Protein AF-A0A0F2JAX9-F1 (afdb_monomer)

pLDDT: mean 93.87, std 6.96, range [48.12, 98.75]

Nearest PDB structures (foldseek):
  4mnd-assembly1_A-2  TM=4.825E-01  e=7.318E+00  Archaeoglobus fulgidus

Mean predicted aligned error: 3.91 Å

Foldseek 3Di:
DDLLVLVVVCLPPLCLLLCQLFQANQVSLVLVCVVDVSSVVNLPDLCNLVSLLVVLVVLLVVLLPDALVGDDLSSVSSNVSSLSVCQNPSSVVSDDPVSLVVSQVSQVSSCVRNVFFTRDSDPDPDDPFGFFAFDDKDWFDAAPDPDTAIWTATDWGTPSNQVSSAVSCCVSQVQKDFPWIFIQQEFFLCCQGPNVDNPRRIYGQDNVCNVVPNPKDWDDDDAQQKKKDQPNTGIFGFHHDDPPWTWTFGGRNRGTTITHTPCRGSRNPGDMIIIDD

Structure (mmCIF, N/CA/C/O backbone):
data_AF-A0A0F2JAX9-F1
#
_entry.id   AF-A0A0F2JAX9-F1
#
loop_
_atom_site.group_PDB
_atom_site.id
_atom_site.type_symbol
_atom_site.label_atom_id
_atom_site.label_alt_id
_atom_site.label_comp_id
_atom_site.label_asym_id
_atom_site.label_entity_id
_atom_site.label_seq_id
_atom_site.pdbx_PDB_ins_code
_atom_site.Cartn_x
_atom_site.Cartn_y
_atom_site.Cartn_z
_atom_site.occupancy
_atom_site.B_iso_or_equiv
_atom_site.auth_seq_id
_atom_site.auth_comp_id
_atom_site.auth_asym_id
_atom_site.auth_atom_id
_atom_site.pdbx_PDB_model_num
ATOM 1 N N . MET A 1 1 ? -15.711 -22.352 11.964 1.00 90.69 1 MET A N 1
ATOM 2 C CA . MET A 1 1 ? -15.065 -21.149 12.525 1.00 90.69 1 MET A CA 1
ATOM 3 C C . MET A 1 1 ? -16.076 -20.017 12.485 1.00 90.69 1 MET A C 1
ATOM 5 O O . MET A 1 1 ? -16.627 -19.764 11.413 1.00 90.69 1 MET A O 1
ATOM 9 N N . ASP A 1 2 ? -16.371 -19.414 13.635 1.00 97.38 2 ASP A N 1
ATOM 10 C CA . ASP A 1 2 ? -17.247 -18.238 13.713 1.00 97.38 2 ASP A CA 1
ATOM 11 C C . ASP A 1 2 ? -16.580 -16.986 13.105 1.00 97.38 2 ASP A C 1
ATOM 13 O O . ASP A 1 2 ? -15.386 -16.990 12.790 1.00 97.38 2 ASP A O 1
ATOM 17 N N . THR A 1 3 ? -17.360 -15.923 12.893 1.00 98.38 3 THR A N 1
ATOM 18 C CA . THR A 1 3 ? -16.884 -14.686 12.251 1.00 98.38 3 THR A CA 1
ATOM 19 C C . THR A 1 3 ? -15.821 -13.966 13.078 1.00 98.38 3 THR A C 1
ATOM 21 O O . THR A 1 3 ? -14.859 -13.464 12.508 1.00 98.38 3 THR A O 1
ATOM 24 N N . ALA A 1 4 ? -15.923 -13.965 14.410 1.00 98.12 4 ALA A N 1
ATOM 25 C CA . ALA A 1 4 ? -14.944 -13.304 15.278 1.00 98.12 4 ALA A CA 1
ATOM 26 C C . ALA A 1 4 ? -13.569 -13.997 15.250 1.00 98.12 4 ALA A C 1
ATOM 28 O O . ALA A 1 4 ? -12.533 -13.333 15.217 1.00 98.12 4 ALA A O 1
ATOM 29 N N . THR A 1 5 ? -13.550 -15.329 15.231 1.00 98.31 5 THR A N 1
ATOM 30 C CA . THR A 1 5 ? -12.326 -16.131 15.105 1.00 98.31 5 THR A CA 1
ATOM 31 C C . THR A 1 5 ? -11.714 -15.973 13.718 1.00 98.31 5 THR A C 1
ATOM 33 O O . THR A 1 5 ? -10.497 -15.826 13.597 1.00 98.31 5 THR A O 1
ATOM 36 N N . LEU A 1 6 ? -12.548 -15.953 12.671 1.00 98.56 6 LEU A N 1
ATOM 37 C CA . LEU A 1 6 ? -12.073 -15.732 11.306 1.00 98.56 6 LEU A CA 1
ATOM 38 C C . LEU A 1 6 ? -11.493 -14.327 11.129 1.00 98.56 6 LEU A C 1
ATOM 40 O O . LEU A 1 6 ? -10.422 -14.192 10.548 1.00 98.56 6 LEU A O 1
ATOM 44 N N . LEU A 1 7 ? -12.151 -13.302 11.678 1.00 98.44 7 LEU A N 1
ATOM 45 C CA . LEU A 1 7 ? -11.665 -11.925 11.652 1.00 98.44 7 LEU A CA 1
ATOM 46 C C . LEU A 1 7 ? -10.277 -11.813 12.288 1.00 98.44 7 LEU A C 1
ATOM 48 O O . LEU A 1 7 ? -9.374 -11.271 11.665 1.00 98.44 7 LEU A O 1
ATOM 52 N N . LYS A 1 8 ? -10.075 -12.388 13.479 1.00 97.81 8 LYS A N 1
ATOM 53 C CA . LYS A 1 8 ? -8.749 -12.419 14.119 1.00 97.81 8 LYS A CA 1
ATOM 54 C C . LYS A 1 8 ? -7.717 -13.145 13.261 1.00 97.81 8 LYS A C 1
ATOM 56 O O . LYS A 1 8 ? -6.624 -12.641 13.080 1.00 97.81 8 LYS A O 1
ATOM 61 N N . THR A 1 9 ? -8.093 -14.277 12.662 1.00 98.06 9 THR A N 1
ATOM 62 C CA . THR A 1 9 ? -7.197 -15.030 11.769 1.00 98.06 9 THR A CA 1
ATOM 63 C C . THR A 1 9 ? -6.761 -14.197 10.558 1.00 98.06 9 THR A C 1
ATOM 65 O O . THR A 1 9 ? -5.612 -14.291 10.141 1.00 98.06 9 THR A O 1
ATOM 68 N N . VAL A 1 10 ? -7.658 -13.380 9.993 1.00 98.00 10 VAL A N 1
ATOM 69 C CA . VAL A 1 10 ? -7.328 -12.451 8.899 1.00 98.00 10 VAL A CA 1
ATOM 70 C C . VAL A 1 10 ? -6.450 -11.302 9.390 1.00 98.00 10 VAL A C 1
ATOM 72 O O . VAL A 1 10 ? -5.449 -11.003 8.752 1.00 98.00 10 VAL A O 1
ATOM 75 N N . LEU A 1 11 ? -6.777 -10.691 10.531 1.00 97.69 11 LEU A N 1
ATOM 76 C CA . LEU A 1 11 ? -5.988 -9.597 11.109 1.00 97.69 11 LEU A CA 1
ATOM 77 C C . LEU A 1 11 ? -4.577 -10.030 11.543 1.00 97.69 11 LEU A C 1
ATOM 79 O O . LEU A 1 11 ? -3.658 -9.215 11.512 1.00 97.69 11 LEU A O 1
ATOM 83 N N . ASP A 1 12 ? -4.403 -11.297 11.918 1.00 96.88 12 ASP A N 1
ATOM 84 C CA . ASP A 1 12 ? -3.121 -11.897 12.304 1.00 96.88 12 ASP A CA 1
ATOM 85 C C . ASP A 1 12 ? -2.383 -12.541 11.113 1.00 96.88 12 ASP A C 1
ATOM 87 O O . ASP A 1 12 ? -1.327 -13.156 11.289 1.00 96.88 12 ASP A O 1
ATOM 91 N N . TYR A 1 13 ? -2.924 -12.437 9.893 1.00 97.38 13 TYR A N 1
ATOM 92 C CA . TYR A 1 13 ? -2.286 -13.003 8.709 1.00 97.38 13 TYR A CA 1
ATOM 93 C C . TYR A 1 13 ? -0.931 -12.313 8.445 1.00 97.38 13 TYR A C 1
ATOM 95 O O . TYR A 1 13 ? -0.886 -11.083 8.386 1.00 97.38 13 TYR A O 1
ATOM 103 N N . PRO A 1 14 ? 0.178 -13.057 8.238 1.00 95.38 14 PRO A N 1
ATOM 104 C CA . PRO A 1 14 ? 1.517 -12.462 8.124 1.00 95.38 14 PRO A CA 1
ATOM 105 C C . PRO A 1 14 ? 1.679 -11.411 7.017 1.00 95.38 14 PRO A C 1
ATOM 107 O O . PRO A 1 14 ? 2.482 -10.489 7.161 1.00 95.38 14 PRO A O 1
ATOM 110 N N . PHE A 1 15 ? 0.900 -11.531 5.939 1.00 95.62 15 PHE A N 1
ATOM 111 C CA . PHE A 1 15 ? 0.898 -10.601 4.806 1.00 95.62 15 PHE A CA 1
ATOM 112 C C . PHE A 1 15 ? -0.335 -9.682 4.797 1.00 95.62 15 PHE A C 1
ATOM 114 O O . PHE A 1 15 ? -0.662 -9.080 3.782 1.00 95.62 15 PHE A O 1
ATOM 121 N N . MET A 1 16 ? -1.022 -9.507 5.936 1.00 96.25 16 MET A N 1
ATOM 122 C CA . MET A 1 16 ? -2.133 -8.547 6.060 1.00 96.25 16 MET A CA 1
ATOM 123 C C . MET A 1 16 ? -1.703 -7.116 5.695 1.00 96.25 16 MET A C 1
ATOM 125 O O . MET A 1 16 ? -2.501 -6.330 5.192 1.00 96.25 16 MET A O 1
ATOM 129 N N . ILE A 1 17 ? -0.422 -6.791 5.894 1.00 95.38 17 ILE A N 1
ATOM 130 C CA . ILE A 1 17 ? 0.178 -5.507 5.520 1.00 95.38 17 ILE A CA 1
ATOM 131 C C . ILE A 1 17 ? 0.063 -5.184 4.024 1.00 95.38 17 ILE A C 1
ATOM 133 O O . ILE A 1 17 ? 0.010 -4.007 3.657 1.00 95.38 17 ILE A O 1
ATOM 137 N N . ASP A 1 18 ? -0.048 -6.199 3.166 1.00 95.75 18 ASP A N 1
ATOM 138 C CA . ASP A 1 18 ? -0.082 -6.032 1.714 1.00 95.75 18 ASP A CA 1
ATOM 139 C C . ASP A 1 18 ? -1.287 -5.225 1.242 1.00 95.75 18 ASP A C 1
ATOM 141 O O . ASP A 1 18 ? -1.199 -4.564 0.209 1.00 95.75 18 ASP A O 1
ATOM 145 N N . ILE A 1 19 ? -2.376 -5.166 2.020 1.00 95.31 19 ILE A N 1
ATOM 146 C CA . ILE A 1 19 ? -3.537 -4.333 1.676 1.00 95.31 19 ILE A CA 1
ATOM 147 C C . ILE A 1 19 ? -3.169 -2.846 1.543 1.00 95.31 19 ILE A C 1
ATOM 149 O O . ILE A 1 19 ? -3.835 -2.112 0.817 1.00 95.31 19 ILE A O 1
ATOM 153 N N . LEU A 1 20 ? -2.107 -2.398 2.225 1.00 93.94 20 LEU A N 1
ATOM 154 C CA . LEU A 1 20 ? -1.625 -1.012 2.195 1.00 93.94 20 LEU A CA 1
ATOM 155 C C . LEU A 1 20 ? -0.675 -0.732 1.020 1.00 93.94 20 LEU A C 1
ATOM 157 O O . LEU A 1 20 ? -0.285 0.416 0.791 1.00 93.94 20 LEU A O 1
ATOM 161 N N . ALA A 1 21 ? -0.290 -1.771 0.274 1.00 94.69 21 ALA A N 1
ATOM 162 C CA . ALA A 1 21 ? 0.514 -1.645 -0.932 1.00 94.69 21 ALA A CA 1
ATOM 163 C C . ALA A 1 21 ? -0.336 -1.306 -2.171 1.00 94.69 21 ALA A C 1
ATOM 165 O O . ALA A 1 21 ? 0.214 -1.034 -3.230 1.00 94.69 21 ALA A O 1
ATOM 166 N N . TYR A 1 22 ? -1.663 -1.292 -2.091 1.00 92.12 22 TYR A N 1
ATOM 167 C CA . TYR A 1 22 ? -2.516 -0.982 -3.242 1.00 92.12 22 TYR A CA 1
ATOM 168 C C . TYR A 1 22 ? -2.938 0.486 -3.252 1.00 92.12 22 TYR A C 1
ATOM 170 O O . TYR A 1 22 ? -2.743 1.205 -2.269 1.00 92.12 22 TYR A O 1
ATOM 178 N N . ASP A 1 23 ? -3.497 0.956 -4.373 1.00 84.25 23 ASP A N 1
ATOM 179 C CA . ASP A 1 23 ? -3.843 2.373 -4.497 1.00 84.25 23 ASP A CA 1
ATOM 180 C C . ASP A 1 23 ? -5.053 2.765 -3.637 1.00 84.25 23 ASP A C 1
ATOM 182 O O . ASP A 1 23 ? -5.229 3.939 -3.293 1.00 84.25 23 ASP A O 1
ATOM 186 N N . ASN A 1 24 ? -5.877 1.776 -3.281 1.00 84.38 24 ASN A N 1
ATOM 187 C CA . ASN A 1 24 ? -6.976 1.903 -2.337 1.00 84.38 24 ASN A CA 1
ATOM 188 C C . ASN A 1 24 ? -7.256 0.581 -1.604 1.00 84.38 24 ASN A C 1
ATOM 190 O O . ASN A 1 24 ? -6.826 -0.502 -2.005 1.00 84.38 24 ASN A O 1
ATOM 194 N N . THR A 1 25 ? -8.042 0.684 -0.536 1.00 86.06 25 THR A N 1
ATOM 195 C CA . THR A 1 25 ? -8.382 -0.425 0.356 1.00 86.06 25 THR A CA 1
ATOM 196 C C . THR A 1 25 ? -9.130 -1.567 -0.332 1.00 86.06 25 THR A C 1
ATOM 198 O O . THR A 1 25 ? -8.889 -2.728 -0.007 1.00 86.06 25 THR A O 1
ATOM 201 N N . THR A 1 26 ? -10.009 -1.272 -1.295 1.00 90.81 26 THR A N 1
ATOM 202 C CA . THR A 1 26 ? -10.755 -2.303 -2.033 1.00 90.81 26 THR A CA 1
ATOM 203 C C . THR A 1 26 ? -9.802 -3.209 -2.801 1.00 90.81 26 THR A C 1
ATOM 205 O O . THR A 1 26 ? -9.834 -4.422 -2.605 1.00 90.81 26 THR A O 1
ATOM 208 N N . GLN A 1 27 ? -8.895 -2.619 -3.585 1.00 91.38 27 GLN A N 1
ATOM 209 C CA . GLN A 1 27 ? -7.858 -3.362 -4.307 1.00 91.38 27 GLN A CA 1
ATOM 210 C C . GLN A 1 27 ? -6.962 -4.165 -3.356 1.00 91.38 27 GLN A C 1
ATOM 212 O O . GLN A 1 27 ? -6.621 -5.307 -3.651 1.00 91.38 27 GLN A O 1
ATOM 217 N N . GLY A 1 28 ? -6.621 -3.595 -2.196 1.00 93.81 28 GLY A N 1
ATOM 218 C CA . GLY A 1 28 ? -5.835 -4.282 -1.173 1.00 93.81 28 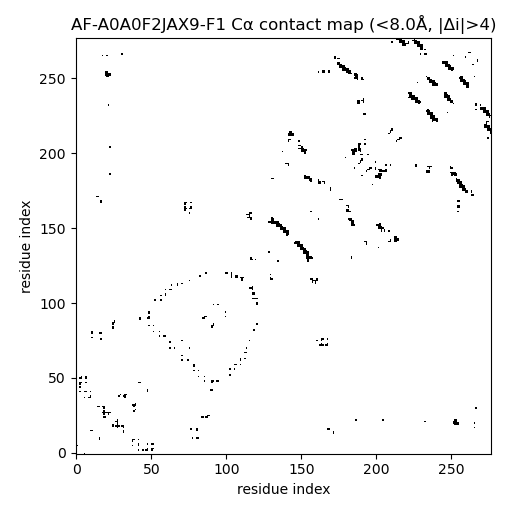GLY A CA 1
ATOM 219 C C . GLY A 1 28 ? -6.487 -5.574 -0.683 1.00 93.81 28 GLY A C 1
ATOM 220 O O . GLY A 1 28 ? -5.853 -6.629 -0.665 1.00 93.81 28 GLY A O 1
ATOM 221 N N . PHE A 1 29 ? -7.774 -5.519 -0.336 1.00 95.44 29 PHE A N 1
ATOM 222 C CA . PHE A 1 29 ? -8.520 -6.701 0.098 1.00 95.44 29 PHE A CA 1
ATOM 223 C C . PHE A 1 29 ? -8.801 -7.698 -1.027 1.00 95.44 29 PHE A C 1
ATOM 225 O O . PHE A 1 29 ? -8.832 -8.904 -0.770 1.00 95.44 29 PHE A O 1
ATOM 232 N N . GLU A 1 30 ? -8.995 -7.226 -2.258 1.00 93.12 30 GLU A N 1
ATOM 233 C CA . GLU A 1 30 ? -9.108 -8.091 -3.435 1.00 93.12 30 GLU A CA 1
ATOM 234 C C . GLU A 1 30 ? -7.807 -8.864 -3.669 1.00 93.12 30 GLU A C 1
ATOM 236 O O . GLU A 1 30 ? -7.852 -10.088 -3.784 1.00 93.12 30 GLU A O 1
ATOM 241 N N . GLY A 1 31 ? -6.657 -8.181 -3.637 1.00 93.06 31 GLY A N 1
ATOM 242 C CA . GLY A 1 31 ? -5.334 -8.800 -3.732 1.00 93.06 31 GLY A CA 1
ATOM 243 C C . GLY A 1 31 ? -5.106 -9.843 -2.639 1.00 93.06 31 GLY A C 1
ATOM 244 O O . GLY A 1 31 ? -4.819 -11.000 -2.940 1.00 93.06 31 GLY A O 1
ATOM 245 N N . LEU A 1 32 ? -5.351 -9.478 -1.376 1.00 95.44 32 LEU A N 1
ATOM 246 C CA . LEU A 1 32 ? -5.247 -10.407 -0.247 1.00 95.44 32 LEU A CA 1
ATOM 247 C C . LEU A 1 32 ? -6.165 -11.631 -0.408 1.00 95.44 32 LEU A C 1
ATOM 249 O O . LEU A 1 32 ? -5.787 -12.748 -0.060 1.00 95.44 32 LEU A O 1
ATOM 253 N N . SER A 1 33 ? -7.370 -11.444 -0.949 1.00 95.50 33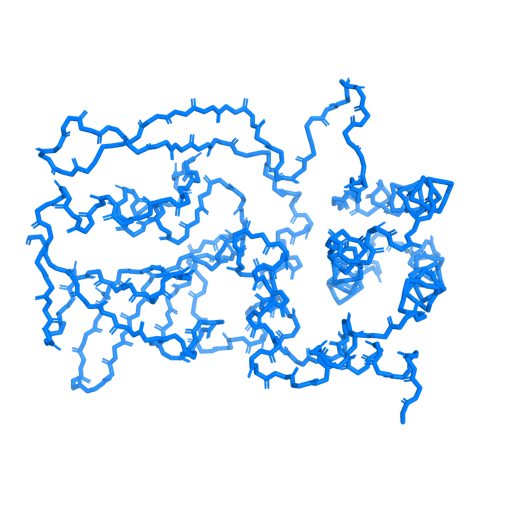 SER A N 1
ATOM 254 C CA . SER A 1 33 ? -8.340 -12.527 -1.155 1.00 95.50 33 SER A CA 1
ATOM 255 C C . SER A 1 33 ? -7.906 -13.542 -2.217 1.00 95.50 33 SER A C 1
ATOM 257 O O . SER A 1 33 ? -8.383 -14.678 -2.182 1.00 95.50 33 SER A O 1
ATOM 259 N N . LEU A 1 34 ? -7.001 -13.171 -3.131 1.00 92.19 34 LEU A N 1
ATOM 260 C CA . LEU A 1 34 ? -6.399 -14.102 -4.094 1.00 92.19 34 LEU A CA 1
ATOM 261 C C . LEU A 1 34 ? -5.392 -15.049 -3.427 1.00 92.19 34 LEU A C 1
ATOM 263 O O . LEU A 1 34 ? -5.251 -16.195 -3.850 1.00 92.19 34 LEU A O 1
ATOM 267 N N . GLU A 1 35 ? -4.711 -14.579 -2.384 1.00 91.81 35 GLU A N 1
ATOM 268 C CA . GLU A 1 35 ? -3.657 -15.319 -1.679 1.00 91.81 35 GLU A CA 1
ATOM 269 C C . GLU A 1 35 ? -4.189 -16.090 -0.476 1.00 91.81 35 GLU A C 1
ATOM 271 O O . GLU A 1 35 ? -3.747 -17.201 -0.169 1.00 91.81 35 GLU A O 1
ATOM 276 N N . PHE A 1 36 ? -5.175 -15.508 0.201 1.00 95.38 36 PHE A N 1
ATOM 277 C CA . PHE A 1 36 ? -5.720 -16.026 1.436 1.00 95.38 36 PHE A CA 1
ATOM 278 C C . PHE A 1 36 ? -7.244 -16.119 1.378 1.00 95.38 36 PHE A C 1
ATOM 280 O O . PHE A 1 36 ? -7.977 -15.172 1.662 1.00 95.38 36 PHE A O 1
ATOM 287 N N . ASN A 1 37 ? -7.741 -17.332 1.115 1.00 95.62 37 ASN A N 1
ATOM 288 C CA . ASN A 1 37 ? -9.178 -17.620 1.055 1.00 95.62 37 ASN A CA 1
ATOM 289 C C . ASN A 1 37 ? -9.935 -17.229 2.345 1.00 95.62 37 ASN A C 1
ATOM 291 O O . ASN A 1 37 ? -11.135 -16.971 2.301 1.00 95.62 37 ASN A O 1
ATOM 295 N N . GLY A 1 38 ? -9.261 -17.158 3.500 1.00 96.81 38 GLY A N 1
ATOM 296 C CA . GLY A 1 38 ? -9.873 -16.677 4.741 1.00 96.81 38 GLY A CA 1
ATOM 297 C C . GLY A 1 38 ? -10.387 -15.238 4.637 1.00 96.81 38 GLY A C 1
ATOM 298 O O . GLY A 1 38 ? -11.483 -14.963 5.125 1.00 96.81 38 GLY A O 1
ATOM 299 N N . ALA A 1 39 ? -9.660 -14.356 3.941 1.00 97.06 39 ALA A N 1
ATOM 300 C CA . ALA A 1 39 ? -10.096 -12.985 3.677 1.00 97.06 39 ALA A CA 1
ATOM 301 C C . ALA A 1 39 ? -11.334 -12.965 2.766 1.00 97.06 39 ALA A C 1
ATOM 303 O O . ALA A 1 39 ? -12.338 -12.341 3.111 1.00 97.06 39 ALA A O 1
ATOM 304 N N . ALA A 1 40 ? -11.318 -13.748 1.680 1.00 96.62 40 ALA A N 1
ATOM 305 C CA . ALA A 1 40 ? -12.461 -13.879 0.776 1.00 96.62 40 ALA A CA 1
ATOM 306 C C . ALA A 1 40 ? -13.724 -14.352 1.517 1.00 96.62 40 ALA A C 1
ATOM 308 O O . ALA A 1 40 ? -14.803 -13.785 1.353 1.00 96.62 40 ALA A O 1
ATOM 309 N N . VAL A 1 41 ? -13.590 -15.365 2.381 1.00 97.88 41 VAL A N 1
ATOM 310 C CA . VAL A 1 41 ? -14.698 -15.896 3.189 1.00 97.88 41 VAL A CA 1
ATOM 311 C C . VAL A 1 41 ? -15.182 -14.878 4.225 1.00 97.88 41 VAL A C 1
ATOM 313 O O . VAL A 1 41 ? -16.391 -14.771 4.442 1.00 97.88 41 VAL A O 1
ATOM 316 N N . LEU A 1 42 ? -14.270 -14.135 4.861 1.00 98.31 42 LEU A N 1
ATOM 317 C CA . LEU A 1 42 ? -14.602 -13.126 5.867 1.00 98.31 42 LEU A CA 1
ATOM 318 C C . LEU A 1 42 ? -15.483 -12.026 5.272 1.00 98.31 42 LEU A C 1
ATOM 320 O O . LEU A 1 42 ? -16.539 -11.739 5.828 1.00 98.31 42 LEU A O 1
ATOM 324 N N . LEU A 1 43 ? -15.103 -11.477 4.114 1.00 96.75 43 LEU A N 1
ATOM 325 C CA . LEU A 1 43 ? -15.834 -10.398 3.434 1.00 96.75 43 LEU A CA 1
ATOM 326 C C . LEU A 1 43 ? -17.248 -10.810 2.985 1.00 96.75 43 LEU A C 1
ATOM 328 O O . LEU A 1 43 ? -18.070 -9.965 2.627 1.00 96.75 43 LEU A O 1
ATOM 332 N N . GLN A 1 44 ? -17.575 -12.105 3.012 1.00 96.25 44 GLN A N 1
ATOM 333 C CA . GLN A 1 44 ? -18.922 -12.614 2.741 1.00 96.25 44 GLN A CA 1
ATOM 334 C C . GLN A 1 44 ? -19.790 -12.795 3.994 1.00 96.25 44 GLN A C 1
ATOM 336 O O . GLN A 1 44 ? -20.971 -13.115 3.860 1.00 96.25 44 GLN A O 1
ATOM 341 N N . ARG A 1 45 ? -19.253 -12.587 5.203 1.00 97.88 45 ARG A N 1
ATOM 342 C CA . ARG A 1 45 ? -19.997 -12.778 6.453 1.00 97.88 45 ARG A CA 1
ATOM 343 C C . ARG A 1 45 ? -21.010 -11.647 6.690 1.00 97.88 45 ARG A C 1
ATOM 345 O O . ARG A 1 45 ? -20.611 -10.485 6.695 1.00 97.88 45 ARG A O 1
ATOM 352 N N . PRO A 1 46 ? -22.298 -11.962 6.925 1.00 97.25 46 PRO A N 1
ATOM 353 C CA . PRO A 1 46 ? -23.333 -10.949 7.137 1.00 97.25 46 PRO A CA 1
ATOM 354 C C . PRO A 1 46 ? -23.214 -10.239 8.493 1.00 97.25 46 PRO A C 1
ATOM 356 O O . PRO A 1 46 ? -23.700 -9.127 8.636 1.00 97.25 46 PRO A O 1
ATOM 359 N N . ASP A 1 47 ? -22.559 -10.863 9.475 1.00 97.94 47 ASP A N 1
ATOM 360 C CA . ASP A 1 47 ? -22.323 -10.319 10.816 1.00 97.94 47 ASP A CA 1
ATOM 361 C C . ASP A 1 47 ? -20.927 -9.684 10.968 1.00 97.94 47 ASP A C 1
ATOM 363 O O . ASP A 1 47 ? -20.510 -9.357 12.080 1.00 97.94 47 ASP A O 1
ATOM 367 N N . LEU A 1 48 ? -20.181 -9.506 9.866 1.00 98.31 48 LEU A N 1
ATOM 368 C CA . LEU A 1 48 ? -18.813 -8.979 9.896 1.00 98.31 48 LEU A CA 1
ATOM 369 C C . LEU A 1 48 ? -18.736 -7.605 10.566 1.00 98.31 48 LEU A C 1
ATOM 371 O O . LEU A 1 48 ? -17.899 -7.416 11.446 1.00 98.31 48 LEU A O 1
ATOM 375 N N . ALA A 1 49 ? -19.603 -6.669 10.176 1.00 98.12 49 ALA A N 1
ATOM 376 C CA . ALA A 1 49 ? -19.582 -5.305 10.697 1.00 98.12 49 ALA A CA 1
ATOM 377 C C . ALA A 1 49 ? -19.778 -5.264 12.223 1.00 98.12 49 ALA A C 1
ATOM 379 O O . ALA A 1 49 ? -19.009 -4.608 12.923 1.00 98.12 49 ALA A O 1
ATOM 380 N N . GLU A 1 50 ? -20.727 -6.038 12.758 1.00 98.00 50 GLU A N 1
ATOM 381 C CA . GLU A 1 50 ? -20.980 -6.147 14.203 1.00 98.00 50 GLU A CA 1
ATOM 382 C C . GLU A 1 50 ? -19.749 -6.691 14.956 1.00 98.00 50 GLU A C 1
ATOM 384 O O . GLU A 1 50 ? -19.316 -6.138 15.978 1.00 98.00 50 GLU A O 1
ATOM 389 N N . LYS A 1 51 ? -19.142 -7.775 14.446 1.00 98.44 51 LYS A N 1
ATOM 390 C CA . LYS A 1 51 ? -17.961 -8.381 15.086 1.00 98.44 51 LYS A CA 1
ATOM 391 C C . LYS A 1 51 ? -16.735 -7.478 14.990 1.00 98.44 51 LYS A C 1
ATOM 393 O O . LYS A 1 51 ? -15.983 -7.386 15.963 1.00 98.44 51 LYS A O 1
ATOM 398 N N . LEU A 1 52 ? -16.557 -6.796 13.861 1.00 98.62 52 LEU A N 1
ATOM 399 C CA . LEU A 1 52 ? -15.475 -5.844 13.645 1.00 98.62 52 LEU A CA 1
ATOM 400 C C . LEU A 1 52 ? -15.585 -4.649 14.588 1.00 98.62 52 LEU A C 1
ATOM 402 O O . LEU A 1 52 ? -14.608 -4.352 15.264 1.00 98.62 52 LEU A O 1
ATOM 406 N N . GLN A 1 53 ? -16.762 -4.031 14.716 1.00 98.19 53 GLN A N 1
ATOM 407 C CA . GLN A 1 53 ? -16.984 -2.932 15.663 1.00 98.19 53 GLN A CA 1
ATOM 408 C C . GLN A 1 53 ? -16.656 -3.341 17.103 1.00 98.19 53 GLN A C 1
ATOM 410 O O . GLN A 1 53 ? -15.959 -2.620 17.819 1.00 98.19 53 GLN A O 1
ATOM 415 N N . THR A 1 54 ? -17.107 -4.528 17.520 1.00 98.12 54 THR A N 1
ATOM 416 C CA . THR A 1 54 ? -16.844 -5.052 18.868 1.00 98.12 54 THR A CA 1
ATOM 417 C C . THR A 1 54 ? -15.343 -5.223 19.120 1.00 98.12 54 THR A C 1
ATOM 419 O O . THR A 1 54 ? -14.824 -4.801 20.155 1.00 98.12 54 THR A O 1
ATOM 422 N N . ILE A 1 55 ? -14.619 -5.836 18.177 1.00 98.31 55 ILE A N 1
ATOM 423 C CA . ILE A 1 55 ? -13.169 -6.049 18.294 1.00 98.31 55 ILE A CA 1
ATOM 424 C C . ILE A 1 55 ? -12.405 -4.722 18.218 1.00 98.31 55 ILE A C 1
ATOM 426 O O . ILE A 1 55 ? -11.477 -4.514 19.005 1.00 98.31 55 ILE A O 1
ATOM 430 N N . TYR A 1 56 ? -12.818 -3.818 17.331 1.00 98.44 56 TYR A N 1
ATOM 431 C CA . TYR A 1 56 ? -12.233 -2.491 17.182 1.00 98.44 56 TYR A CA 1
ATOM 432 C C . TYR A 1 56 ? -12.356 -1.692 18.477 1.00 98.44 56 TYR A C 1
ATOM 434 O O . TYR A 1 56 ? -11.342 -1.245 19.013 1.00 98.44 56 TYR A O 1
ATOM 442 N N . LYS A 1 57 ? -13.563 -1.612 19.051 1.00 98.00 57 LYS A N 1
ATOM 443 C CA . LYS A 1 57 ? -13.812 -0.915 20.316 1.00 98.00 57 LYS A CA 1
ATOM 444 C C . LYS A 1 57 ? -12.913 -1.428 21.440 1.00 98.00 57 LYS A C 1
ATOM 446 O O . LYS A 1 57 ? -12.186 -0.645 22.046 1.00 98.00 57 LYS A O 1
ATOM 451 N N . ASN A 1 58 ? -12.897 -2.743 21.662 1.00 97.44 58 ASN A N 1
ATOM 452 C CA . ASN A 1 58 ? -12.063 -3.361 22.699 1.00 97.44 58 ASN A CA 1
ATOM 453 C C . ASN A 1 58 ? -10.564 -3.068 22.490 1.00 97.44 58 ASN A C 1
ATOM 455 O O . ASN A 1 58 ? -9.815 -2.865 23.449 1.00 97.44 58 ASN A O 1
ATOM 459 N N . SER A 1 59 ? -10.114 -3.046 21.233 1.00 97.19 59 SER A N 1
ATOM 460 C CA . SER A 1 59 ? -8.722 -2.750 20.887 1.00 97.19 59 SER A CA 1
ATOM 461 C C . SER A 1 59 ? -8.379 -1.281 21.133 1.00 97.19 59 SER A C 1
ATOM 463 O O . SER A 1 59 ? -7.336 -0.995 21.721 1.00 97.19 59 SER A O 1
ATOM 465 N N . MET A 1 60 ? -9.268 -0.356 20.764 1.00 96.88 60 MET A N 1
ATOM 466 C CA . MET A 1 60 ? -9.089 1.078 20.996 1.00 96.88 60 MET A CA 1
ATOM 467 C C . MET A 1 60 ? -9.103 1.420 22.488 1.00 96.88 60 MET A C 1
ATOM 469 O O . MET A 1 60 ? -8.252 2.181 22.935 1.00 96.88 60 MET A O 1
ATOM 473 N N . GLU A 1 61 ? -9.977 0.806 23.291 1.00 95.06 61 GLU A N 1
ATOM 474 C CA . GLU A 1 61 ? -9.983 0.963 24.755 1.00 95.06 61 GLU A CA 1
ATOM 475 C C . GLU A 1 61 ? -8.669 0.468 25.384 1.00 95.06 61 GLU A C 1
ATOM 477 O O . GLU A 1 61 ? -8.067 1.143 26.226 1.00 95.06 61 GLU A O 1
ATOM 482 N N . LYS A 1 62 ? -8.155 -0.678 24.916 1.00 94.69 62 LYS A N 1
ATOM 483 C CA . LYS A 1 62 ? -6.847 -1.201 25.337 1.00 94.69 62 LYS A CA 1
ATOM 484 C C . LYS A 1 62 ? -5.690 -0.293 24.905 1.00 94.69 62 LYS A C 1
ATOM 486 O O . LYS A 1 62 ? -4.713 -0.156 25.641 1.00 94.69 62 LYS A O 1
ATOM 491 N N . MET A 1 63 ? -5.766 0.322 23.728 1.00 94.94 63 MET A N 1
ATOM 492 C CA . MET A 1 63 ? -4.781 1.313 23.286 1.00 94.94 63 MET A CA 1
ATOM 493 C C . MET A 1 63 ? -4.888 2.597 24.111 1.00 94.94 63 MET A C 1
ATOM 495 O O . MET A 1 63 ? -3.867 3.141 24.524 1.00 94.94 63 MET A O 1
ATOM 499 N N . ALA A 1 64 ? -6.098 3.049 24.436 1.00 91.88 64 ALA A N 1
ATOM 500 C CA . ALA A 1 64 ? -6.348 4.288 25.163 1.00 91.88 64 ALA A CA 1
ATOM 501 C C . ALA A 1 64 ? -5.719 4.304 26.565 1.00 91.88 64 ALA A C 1
ATOM 503 O O . ALA A 1 64 ? -5.350 5.377 27.040 1.00 91.88 64 ALA A O 1
ATOM 504 N N . VAL A 1 65 ? -5.510 3.150 27.209 1.00 92.56 65 VAL A N 1
ATOM 505 C CA . VAL A 1 65 ? -4.805 3.071 28.505 1.00 92.56 65 VAL A CA 1
ATOM 506 C C . VAL A 1 65 ? -3.271 3.097 28.391 1.00 92.56 65 VAL A C 1
ATOM 508 O O . VAL A 1 65 ? -2.591 3.316 29.393 1.00 92.56 65 VAL A O 1
ATOM 511 N N . LYS A 1 66 ? -2.694 2.923 27.194 1.00 92.62 66 LYS A N 1
ATOM 512 C CA . LYS A 1 66 ? -1.235 2.969 26.974 1.00 92.62 66 LYS A CA 1
ATOM 513 C C . LYS A 1 66 ? -0.702 4.404 26.983 1.00 92.62 66 LYS A C 1
ATOM 515 O O . LYS A 1 66 ? -1.433 5.366 26.746 1.00 92.62 66 LYS A O 1
ATOM 520 N N . THR A 1 67 ? 0.594 4.567 27.242 1.00 88.94 67 THR A N 1
ATOM 521 C CA . THR A 1 67 ? 1.307 5.841 27.048 1.00 88.94 67 THR A CA 1
ATOM 522 C C . THR A 1 67 ? 1.919 5.891 25.650 1.00 88.94 67 THR A C 1
ATOM 524 O O . THR A 1 67 ? 2.126 4.850 25.026 1.00 88.94 67 THR A O 1
ATOM 527 N N . LYS A 1 68 ? 2.252 7.092 25.160 1.00 79.44 68 LYS A N 1
ATOM 528 C CA . LYS A 1 68 ? 2.870 7.271 23.835 1.00 79.44 68 LYS A CA 1
ATOM 529 C C . LYS A 1 68 ? 4.172 6.476 23.665 1.00 79.44 68 LYS A C 1
ATOM 531 O O . LYS A 1 68 ? 4.438 5.990 22.580 1.00 79.44 68 LYS A O 1
ATOM 536 N N . ASN A 1 69 ? 4.946 6.293 24.734 1.00 82.94 69 ASN A N 1
ATOM 537 C CA . ASN A 1 69 ? 6.206 5.542 24.685 1.00 82.94 69 ASN A CA 1
ATOM 538 C C . ASN A 1 69 ? 6.013 4.016 24.755 1.00 82.94 69 ASN A C 1
ATOM 540 O O . ASN A 1 69 ? 6.968 3.277 24.547 1.00 82.94 69 ASN A O 1
ATOM 544 N N . ASN A 1 70 ? 4.798 3.549 25.060 1.00 88.25 70 ASN A N 1
ATOM 545 C CA . ASN A 1 70 ? 4.483 2.132 25.255 1.00 88.25 70 ASN A CA 1
ATOM 546 C C . ASN A 1 70 ? 3.592 1.562 24.137 1.00 88.25 70 ASN A C 1
ATOM 548 O O . ASN A 1 70 ? 3.173 0.406 24.230 1.00 88.25 70 ASN A O 1
ATOM 552 N N . ILE A 1 71 ? 3.237 2.361 23.125 1.00 91.88 71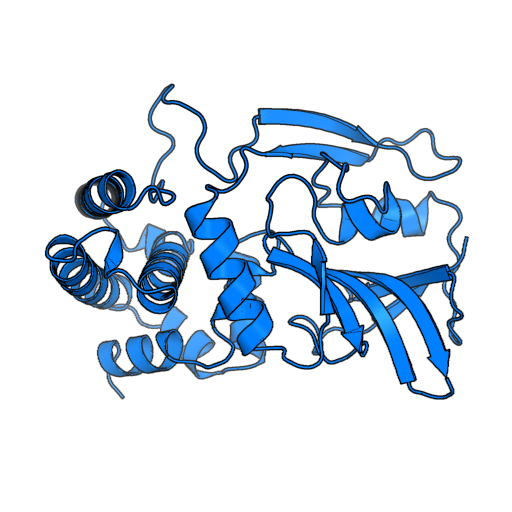 ILE A N 1
ATOM 553 C CA . ILE A 1 71 ? 2.501 1.869 21.959 1.00 91.88 71 ILE A CA 1
ATOM 554 C C . ILE A 1 71 ? 3.471 1.162 21.010 1.00 91.88 71 ILE A C 1
ATOM 556 O O . ILE A 1 71 ? 4.571 1.656 20.775 1.00 91.88 71 ILE A O 1
ATOM 560 N N . SER A 1 72 ? 3.085 -0.009 20.506 1.00 94.12 72 SER A N 1
ATOM 561 C CA . SER A 1 72 ? 3.896 -0.752 19.536 1.00 94.12 72 SER A CA 1
ATOM 562 C C . SER A 1 72 ? 3.454 -0.458 18.106 1.00 94.12 72 SER A C 1
ATOM 564 O O . SER A 1 72 ? 2.281 -0.163 17.870 1.00 94.12 72 SER A O 1
ATOM 566 N N . ASP A 1 73 ? 4.365 -0.628 17.145 1.00 94.25 73 ASP A N 1
ATOM 567 C CA . ASP A 1 73 ? 4.026 -0.579 15.717 1.00 94.25 73 ASP A CA 1
ATOM 568 C C . ASP A 1 73 ? 2.912 -1.580 15.385 1.00 94.25 73 ASP A C 1
ATOM 570 O O . ASP A 1 73 ? 1.995 -1.257 14.641 1.00 94.25 73 ASP A O 1
ATOM 574 N N . THR A 1 74 ? 2.911 -2.760 16.016 1.00 94.75 74 THR A N 1
ATOM 575 C CA . THR A 1 74 ? 1.840 -3.754 15.866 1.00 94.75 74 THR A CA 1
ATOM 576 C C . THR A 1 74 ? 0.474 -3.219 16.293 1.00 94.75 74 THR A C 1
ATOM 578 O O . THR A 1 74 ? -0.511 -3.500 15.618 1.00 94.75 74 THR A O 1
ATOM 581 N N . ASP A 1 75 ? 0.383 -2.442 17.377 1.00 96.19 75 ASP A N 1
ATOM 582 C CA . ASP A 1 75 ? -0.894 -1.837 17.786 1.00 96.19 75 ASP A CA 1
ATOM 583 C C . ASP A 1 75 ? -1.392 -0.833 16.734 1.00 96.19 75 ASP A C 1
ATOM 585 O O . ASP A 1 75 ? -2.579 -0.814 16.408 1.00 96.19 75 ASP A O 1
ATOM 589 N N . ILE A 1 76 ? -0.479 -0.021 16.189 1.00 96.56 76 ILE A N 1
ATOM 590 C CA . ILE A 1 76 ? -0.782 0.960 15.139 1.00 96.56 76 ILE A CA 1
ATOM 591 C C . ILE A 1 76 ? -1.239 0.237 13.866 1.00 96.56 76 ILE A C 1
ATOM 593 O O . ILE A 1 76 ? -2.271 0.588 13.298 1.00 96.56 76 ILE A O 1
ATOM 597 N N . MET A 1 77 ? -0.539 -0.823 13.461 1.00 96.44 77 MET A N 1
ATOM 598 C CA . MET A 1 77 ? -0.900 -1.593 12.271 1.00 96.44 77 MET A CA 1
ATOM 599 C C . MET A 1 77 ? -2.232 -2.324 12.431 1.00 96.44 77 MET A C 1
ATOM 601 O O . MET A 1 77 ? -3.060 -2.277 11.528 1.00 96.44 77 MET A O 1
ATOM 605 N N . GLN A 1 78 ? -2.495 -2.932 13.591 1.00 97.44 78 GLN A N 1
ATOM 606 C CA . GLN A 1 78 ? -3.785 -3.572 13.868 1.00 97.44 78 GLN A CA 1
ATOM 607 C C . GLN A 1 78 ? -4.941 -2.569 13.799 1.00 97.44 78 GLN A C 1
ATOM 609 O O . GLN A 1 78 ? -5.980 -2.870 13.206 1.00 97.44 78 GLN A O 1
ATOM 614 N N . LYS A 1 79 ? -4.752 -1.353 14.337 1.00 97.38 79 LYS A N 1
ATOM 615 C CA . LYS A 1 79 ? -5.703 -0.246 14.156 1.00 97.38 79 LYS A CA 1
ATOM 616 C C . LYS A 1 79 ? -5.942 0.029 12.669 1.00 97.38 79 LYS A C 1
ATOM 618 O O . LYS A 1 79 ? -7.089 -0.016 12.235 1.00 97.38 79 LYS A O 1
ATOM 623 N N . MET A 1 80 ? -4.879 0.234 11.889 1.00 96.00 80 MET A N 1
ATOM 624 C CA . MET A 1 80 ? -4.978 0.519 10.451 1.00 96.00 80 MET A CA 1
ATOM 625 C C . MET A 1 80 ? -5.670 -0.606 9.664 1.00 96.00 80 MET A C 1
ATOM 627 O O . MET A 1 80 ? -6.453 -0.326 8.758 1.00 96.00 80 MET A O 1
ATOM 631 N N . PHE A 1 81 ? -5.430 -1.872 10.009 1.00 97.56 81 PHE A N 1
ATOM 632 C CA . PHE A 1 81 ? -6.071 -3.025 9.368 1.00 97.56 81 PHE A CA 1
ATOM 633 C C . PHE A 1 81 ? -7.575 -3.079 9.641 1.00 97.56 81 PHE A C 1
ATOM 635 O O . PHE A 1 81 ? -8.366 -3.270 8.716 1.00 97.56 81 PHE A O 1
ATOM 642 N N . MET A 1 82 ? -7.982 -2.871 10.896 1.00 98.25 82 MET A N 1
ATOM 643 C CA . MET A 1 82 ? -9.400 -2.819 11.259 1.00 98.25 82 MET A CA 1
ATOM 644 C C . MET A 1 82 ? -10.105 -1.622 10.620 1.00 98.25 82 MET A C 1
ATOM 646 O O . MET A 1 82 ? -11.216 -1.763 10.119 1.00 98.25 82 MET A O 1
ATOM 650 N N . GLU A 1 83 ? -9.456 -0.461 10.589 1.00 96.50 83 GLU A N 1
ATOM 651 C CA . GLU A 1 83 ? -9.986 0.749 9.953 1.00 96.50 83 GLU A CA 1
ATOM 652 C C . GLU A 1 83 ? -10.118 0.593 8.443 1.00 96.50 83 GLU A C 1
ATOM 654 O O . GLU A 1 83 ? -11.134 0.986 7.878 1.00 96.50 83 GLU A O 1
ATOM 659 N N . SER A 1 84 ? -9.160 -0.085 7.807 1.00 95.44 84 SER A N 1
ATOM 660 C CA . SER A 1 84 ? -9.255 -0.472 6.398 1.00 95.44 84 SER A CA 1
ATOM 661 C C . SER A 1 84 ? -10.469 -1.377 6.147 1.00 95.44 84 SER A C 1
ATOM 663 O O . SER A 1 84 ? -11.195 -1.183 5.177 1.00 95.44 84 SER A O 1
ATOM 665 N N . LEU A 1 85 ? -10.750 -2.341 7.031 1.00 96.88 85 LEU A N 1
ATOM 666 C CA . LEU A 1 85 ? -11.970 -3.148 6.920 1.00 96.88 85 LEU A CA 1
ATOM 667 C C . LEU A 1 85 ? -13.244 -2.315 7.122 1.00 96.88 85 LEU A C 1
ATOM 669 O O . LEU A 1 85 ? -14.222 -2.560 6.427 1.00 96.88 85 LEU A O 1
ATOM 673 N N . LEU A 1 86 ? -13.250 -1.345 8.042 1.00 96.44 86 LEU A N 1
ATOM 674 C CA . LEU A 1 86 ? -14.417 -0.495 8.322 1.00 96.44 86 LEU A CA 1
ATOM 675 C C . LEU A 1 86 ? -14.811 0.383 7.124 1.00 96.44 86 LEU A C 1
ATOM 677 O O . LEU A 1 86 ? -15.999 0.613 6.910 1.00 96.44 86 LEU A O 1
ATOM 681 N N . VAL A 1 87 ? -13.833 0.830 6.329 1.00 93.50 87 VAL A N 1
ATOM 682 C CA . VAL A 1 87 ? -14.069 1.610 5.098 1.00 93.50 87 VAL A CA 1
ATOM 683 C C . VAL A 1 87 ? -14.179 0.752 3.838 1.00 93.50 87 VAL A C 1
ATOM 685 O O . VAL A 1 87 ? -14.414 1.283 2.753 1.00 93.50 87 VAL A O 1
ATOM 688 N N . TYR A 1 88 ? -14.027 -0.571 3.943 1.00 94.69 88 TYR A N 1
ATOM 689 C CA . TYR A 1 88 ? -14.288 -1.456 2.813 1.00 94.69 88 TYR A CA 1
ATOM 690 C C . TYR A 1 88 ? -15.773 -1.339 2.425 1.00 94.69 88 TYR A C 1
ATOM 692 O O . TYR A 1 88 ? -16.616 -1.553 3.300 1.00 94.69 88 TYR A O 1
ATOM 700 N N . PRO A 1 89 ? -16.134 -1.056 1.154 1.00 93.88 89 PRO A N 1
ATOM 701 C CA . PRO A 1 89 ? -17.484 -0.612 0.786 1.00 93.88 89 PRO A CA 1
ATOM 702 C C . PRO A 1 89 ? -18.613 -1.482 1.346 1.00 93.88 89 PRO A C 1
ATOM 704 O O . PRO A 1 89 ? -19.549 -0.991 1.962 1.00 93.88 89 PRO A O 1
ATOM 707 N N . LYS A 1 90 ? -18.470 -2.806 1.243 1.00 93.88 90 LYS A N 1
ATOM 708 C CA . LYS A 1 90 ? -19.480 -3.743 1.743 1.00 93.88 90 LYS A CA 1
ATOM 709 C C . LYS A 1 90 ? -19.658 -3.696 3.264 1.00 93.88 90 LYS A C 1
ATOM 711 O O . LYS A 1 90 ? -20.764 -3.907 3.743 1.00 93.88 90 LYS A O 1
ATOM 716 N N . VAL A 1 91 ? -18.581 -3.484 4.019 1.00 95.94 91 VAL A N 1
ATOM 717 C CA . VAL A 1 91 ? -18.632 -3.375 5.486 1.00 95.94 91 VAL A CA 1
ATOM 718 C C . VAL A 1 91 ? -19.159 -2.002 5.880 1.00 95.94 91 VAL A C 1
ATOM 720 O O . VAL A 1 91 ? -20.010 -1.912 6.757 1.00 95.94 91 VAL A O 1
ATOM 723 N N . TYR A 1 92 ? -18.711 -0.954 5.190 1.00 94.94 92 TYR A N 1
ATOM 724 C CA . TYR A 1 92 ? -19.202 0.407 5.364 1.00 94.94 92 TYR A CA 1
ATOM 725 C C . TYR A 1 92 ? -20.727 0.492 5.200 1.00 94.94 92 TYR A C 1
ATOM 727 O O . TYR A 1 92 ? -21.407 1.108 6.020 1.00 94.94 92 TYR A O 1
ATOM 735 N N . ASP A 1 93 ? -21.275 -0.177 4.184 1.00 95.19 93 ASP A N 1
ATOM 736 C CA . ASP A 1 93 ? -22.715 -0.204 3.897 1.00 95.19 93 ASP A CA 1
ATOM 737 C C . ASP A 1 93 ? -23.531 -1.015 4.920 1.00 95.19 93 ASP A C 1
ATOM 739 O O . ASP A 1 93 ? -24.745 -0.840 5.019 1.00 95.19 93 ASP A O 1
ATOM 743 N N . MET A 1 94 ? -22.887 -1.895 5.696 1.00 96.19 94 MET A N 1
ATOM 744 C CA . MET A 1 94 ? -23.533 -2.632 6.791 1.00 96.19 94 MET A CA 1
ATOM 745 C C . MET A 1 94 ? -23.682 -1.795 8.068 1.00 96.19 94 MET A C 1
ATOM 747 O O . MET A 1 94 ? -24.433 -2.195 8.955 1.00 96.19 94 MET A O 1
ATOM 751 N N . LEU A 1 95 ? -22.959 -0.678 8.183 1.00 95.50 95 LEU A N 1
ATOM 752 C CA . LEU A 1 95 ? -22.988 0.200 9.351 1.00 95.50 95 LEU A CA 1
ATOM 753 C C . LEU A 1 95 ? -24.075 1.270 9.196 1.00 95.50 95 LEU A C 1
ATOM 755 O O . LEU A 1 95 ? -24.172 1.941 8.163 1.00 95.50 95 LEU A O 1
ATOM 759 N N . SER A 1 96 ? -24.849 1.486 10.255 1.00 95.69 96 SER A N 1
ATOM 760 C CA . SER A 1 96 ? -25.701 2.667 10.399 1.00 95.69 96 SER A CA 1
ATOM 761 C C . SER A 1 96 ? -24.867 3.942 10.560 1.00 95.69 96 SER A C 1
ATOM 763 O O . SER A 1 96 ? -23.672 3.897 10.853 1.00 95.69 96 SER A O 1
ATOM 765 N N . GLN A 1 97 ? -25.504 5.099 10.381 1.00 93.69 97 GLN A N 1
ATOM 766 C CA . GLN A 1 97 ? -24.835 6.390 10.539 1.00 93.69 97 GLN A CA 1
ATOM 767 C C . GLN A 1 97 ? -24.249 6.570 11.949 1.00 93.69 97 GLN A C 1
ATOM 769 O O . GLN A 1 97 ? -23.070 6.888 12.088 1.00 93.69 97 GLN A O 1
ATOM 774 N N . ASP A 1 98 ? -25.038 6.274 12.983 1.00 94.56 98 ASP A N 1
ATOM 775 C CA . ASP A 1 98 ? -24.614 6.385 14.383 1.00 94.56 98 ASP A CA 1
ATOM 776 C C . ASP A 1 98 ? -23.398 5.489 14.686 1.00 94.56 98 ASP A C 1
ATOM 778 O O . ASP A 1 98 ? -22.489 5.881 15.420 1.00 94.56 98 ASP A O 1
ATOM 782 N N . GLU A 1 99 ? -23.342 4.290 14.095 1.00 95.62 99 GLU A N 1
ATOM 783 C CA . GLU A 1 99 ? -22.195 3.385 14.236 1.00 95.62 99 GLU A CA 1
ATOM 784 C C . GLU A 1 99 ? -20.937 3.949 13.565 1.00 95.62 99 GLU A C 1
ATOM 786 O O . GLU A 1 99 ? -19.851 3.895 14.147 1.00 95.62 99 GLU A O 1
ATOM 791 N N . LYS A 1 100 ? -21.067 4.537 12.368 1.00 95.06 100 LYS A N 1
ATOM 792 C CA . LYS A 1 100 ? -19.947 5.185 11.663 1.00 95.06 100 LYS A CA 1
ATOM 793 C C . LYS A 1 100 ? -19.384 6.350 12.471 1.00 95.06 100 LYS A C 1
ATOM 795 O O . LYS A 1 100 ? -18.165 6.451 12.628 1.00 95.06 100 LYS A O 1
ATOM 800 N N . GLU A 1 101 ? -20.256 7.189 13.022 1.00 93.31 101 GLU A N 1
ATOM 801 C CA . GLU A 1 101 ? -19.876 8.326 13.864 1.00 93.31 101 GLU A CA 1
ATOM 802 C C . GLU A 1 101 ? -19.187 7.872 15.157 1.00 93.31 101 GLU A C 1
ATOM 804 O O . GLU A 1 101 ? -18.137 8.407 15.522 1.00 93.31 101 GLU A O 1
ATOM 809 N N . ALA A 1 102 ? -19.713 6.836 15.818 1.00 93.81 102 ALA A N 1
ATOM 810 C CA . ALA A 1 102 ? -19.122 6.286 17.035 1.00 93.81 102 ALA A CA 1
ATOM 811 C C . ALA A 1 102 ? -17.716 5.708 16.796 1.00 93.81 102 ALA A C 1
ATOM 813 O O . ALA A 1 102 ? -16.796 5.947 17.586 1.00 93.81 102 ALA A O 1
ATOM 814 N N . VAL A 1 103 ? -17.532 4.970 15.698 1.00 95.75 103 VAL A N 1
ATOM 815 C CA . VAL A 1 103 ? -16.231 4.411 15.308 1.00 95.75 103 VAL A CA 1
ATOM 816 C C . VAL A 1 103 ? -15.238 5.527 14.964 1.00 95.75 103 VAL A C 1
ATOM 818 O O . VAL A 1 103 ? -14.104 5.496 15.448 1.00 95.75 103 VAL A O 1
ATOM 821 N N . ALA A 1 104 ? -15.651 6.535 14.188 1.00 94.31 104 ALA A N 1
ATOM 822 C CA . ALA A 1 104 ? -14.796 7.668 13.830 1.00 94.31 104 ALA A CA 1
ATOM 823 C C . ALA A 1 104 ? -14.368 8.484 15.064 1.00 94.31 104 ALA A C 1
ATOM 825 O O . ALA A 1 104 ? -13.187 8.806 15.217 1.00 94.31 104 ALA A O 1
ATOM 826 N N . ALA A 1 105 ? -15.290 8.755 15.994 1.00 93.38 105 ALA A N 1
ATOM 827 C CA . ALA A 1 105 ? -14.988 9.460 17.240 1.00 93.38 105 ALA A CA 1
ATOM 828 C C . ALA A 1 105 ? -13.976 8.693 18.109 1.00 93.38 105 ALA A C 1
ATOM 830 O O . ALA A 1 105 ? -13.033 9.283 18.646 1.00 93.38 105 ALA A O 1
ATOM 831 N N . LEU A 1 106 ? -14.134 7.369 18.207 1.00 95.06 106 LEU A N 1
ATOM 832 C CA . LEU A 1 106 ? -13.199 6.515 18.932 1.00 95.06 106 LEU A CA 1
ATOM 833 C C . LEU A 1 106 ? -11.814 6.497 18.271 1.00 95.06 106 LEU A C 1
ATOM 835 O O . LEU A 1 106 ? -10.803 6.607 18.972 1.00 95.06 106 LEU A O 1
ATOM 839 N N . SER A 1 107 ? -11.762 6.426 16.934 1.00 95.75 107 SER A N 1
ATOM 840 C CA . SER A 1 107 ? -10.503 6.568 16.203 1.00 95.75 107 SER A CA 1
ATOM 841 C C . SER A 1 107 ? -9.838 7.896 16.526 1.00 95.75 107 SER A C 1
ATOM 843 O O . SER A 1 107 ? -8.642 7.898 16.800 1.00 95.75 107 SER A O 1
ATOM 845 N N . GLN A 1 108 ? -10.574 9.008 16.471 1.00 93.62 108 GLN A N 1
ATOM 846 C CA . GLN A 1 108 ? -10.019 10.345 16.667 1.00 93.62 108 GLN A CA 1
ATOM 847 C C . GLN A 1 108 ? -9.365 10.477 18.045 1.00 93.62 108 GLN A C 1
ATOM 849 O O . GLN A 1 108 ? -8.210 10.889 18.143 1.00 93.62 108 GLN A O 1
ATOM 854 N N . GLN A 1 109 ? -10.054 10.027 19.098 1.00 93.00 109 GLN A N 1
ATOM 855 C CA . GLN A 1 109 ? -9.540 10.059 20.468 1.00 93.00 109 GLN A CA 1
ATOM 856 C C . GLN A 1 109 ? -8.197 9.324 20.612 1.00 93.00 109 GLN A C 1
ATOM 858 O O . GLN A 1 109 ? -7.272 9.811 21.271 1.00 93.00 109 GLN A O 1
ATOM 863 N N . VAL A 1 110 ? -8.087 8.133 20.018 1.00 95.25 110 VAL A N 1
ATOM 864 C CA . VAL A 1 110 ? -6.853 7.335 20.046 1.00 95.25 110 VAL A CA 1
ATOM 865 C C . VAL A 1 110 ? -5.776 7.987 19.177 1.00 95.25 110 VAL A C 1
ATOM 867 O O . VAL A 1 110 ? -4.624 8.110 19.602 1.00 95.25 110 VAL A O 1
ATOM 870 N N . SER A 1 111 ? -6.147 8.449 17.988 1.00 94.50 111 SER A N 1
ATOM 871 C CA . SER A 1 111 ? -5.235 9.044 17.018 1.00 94.50 111 SER A CA 1
ATOM 872 C C . SER A 1 111 ? -4.576 10.322 17.526 1.00 94.50 111 SER A C 1
ATOM 874 O O . SER A 1 111 ? -3.354 10.443 17.415 1.00 94.50 111 SER A O 1
ATOM 876 N N . ASP A 1 112 ? -5.326 11.206 18.187 1.00 92.94 112 ASP A N 1
ATOM 877 C CA . ASP A 1 112 ? -4.799 12.435 18.798 1.00 92.94 112 ASP A CA 1
ATOM 878 C C . ASP A 1 112 ? -3.738 12.137 19.859 1.00 92.94 112 ASP A C 1
ATOM 880 O O . ASP A 1 112 ? -2.676 12.766 19.911 1.00 92.94 112 ASP A O 1
ATOM 884 N N . LYS A 1 113 ? -3.994 11.123 20.691 1.00 94.00 113 LYS A N 1
ATOM 885 C CA . LYS A 1 113 ? -3.081 10.719 21.761 1.00 94.00 113 LYS A CA 1
ATOM 886 C C . LYS A 1 113 ? -1.747 10.198 21.224 1.00 94.00 113 LYS A C 1
ATOM 888 O O . LYS A 1 113 ? -0.697 10.464 21.817 1.00 94.00 113 LYS A O 1
ATOM 893 N N . PHE A 1 114 ? -1.783 9.442 20.129 1.00 94.12 114 PHE A N 1
ATOM 894 C CA . PHE A 1 114 ? -0.606 8.772 19.570 1.00 94.12 114 PHE A CA 1
ATOM 895 C C . PHE A 1 114 ? 0.000 9.482 18.357 1.00 94.12 114 PHE A C 1
ATOM 897 O O . PHE A 1 114 ? 1.052 9.058 17.886 1.00 94.12 114 PHE A O 1
ATOM 904 N N . GLN A 1 115 ? -0.596 10.589 17.903 1.00 93.25 115 GLN A N 1
ATOM 905 C CA . GLN A 1 115 ? -0.191 11.316 16.695 1.00 93.25 115 GLN A CA 1
ATOM 906 C C . GLN A 1 115 ? -0.162 10.395 15.466 1.00 93.25 115 GLN A C 1
ATOM 908 O O . GLN A 1 115 ? 0.831 10.348 14.738 1.00 93.25 115 GLN A O 1
ATOM 913 N N . THR A 1 116 ? -1.241 9.633 15.292 1.00 93.56 116 THR A N 1
ATOM 914 C CA . THR A 1 116 ? -1.500 8.767 14.127 1.00 93.56 116 THR A CA 1
ATOM 915 C C . THR A 1 116 ? -2.668 9.334 13.325 1.00 93.56 116 THR A C 1
ATOM 917 O O . THR A 1 116 ? -3.364 10.233 13.799 1.00 93.56 116 THR A O 1
ATOM 920 N N . SER A 1 117 ? -2.895 8.831 12.115 1.00 92.06 117 SER A N 1
ATOM 921 C CA . SER A 1 117 ? -4.058 9.213 11.306 1.00 92.06 117 SER A CA 1
ATOM 922 C C . SER A 1 117 ? -5.354 8.739 11.968 1.00 92.06 117 SER A C 1
ATOM 924 O O . SER A 1 117 ? -5.411 7.634 12.521 1.00 92.06 117 SER A O 1
ATOM 926 N N . SER A 1 118 ? -6.395 9.568 11.944 1.00 91.69 118 SER A N 1
ATOM 927 C CA . SER A 1 118 ? -7.747 9.168 12.337 1.00 91.69 118 SER A CA 1
ATOM 928 C C . SER A 1 118 ? -8.523 8.603 11.152 1.00 91.69 118 SER A C 1
ATOM 930 O O . SER A 1 118 ? -8.277 8.951 9.997 1.00 91.69 118 SER A O 1
ATOM 932 N N . LEU A 1 119 ? -9.453 7.702 11.455 1.00 90.75 119 LEU A N 1
ATOM 933 C CA . LEU A 1 119 ? -10.391 7.161 10.492 1.00 90.75 119 LEU A CA 1
ATOM 934 C C . LEU A 1 119 ? -11.359 8.249 10.033 1.00 90.75 119 LEU A C 1
ATOM 936 O O . LEU A 1 119 ? -12.028 8.881 10.851 1.00 90.75 119 LEU A O 1
ATOM 940 N N . VAL A 1 120 ? -11.489 8.394 8.719 1.00 86.12 120 VAL A N 1
ATOM 941 C CA . VAL A 1 120 ? -12.500 9.249 8.097 1.00 86.12 120 VAL A CA 1
ATOM 942 C C . VAL A 1 120 ? -13.556 8.354 7.463 1.00 86.12 120 VAL A C 1
ATOM 944 O O . VAL A 1 120 ? -13.310 7.735 6.432 1.00 86.12 120 VAL A O 1
ATOM 947 N N . MET A 1 121 ? -14.725 8.272 8.102 1.00 82.75 121 MET A N 1
ATOM 948 C CA . MET A 1 121 ? -15.872 7.512 7.585 1.00 82.75 121 MET A CA 1
ATOM 949 C C . MET A 1 121 ? -16.707 8.346 6.611 1.00 82.75 121 MET A C 1
ATOM 951 O O . MET A 1 121 ? -17.222 7.817 5.635 1.00 82.75 121 MET A O 1
ATOM 955 N N . GLU A 1 122 ? -16.792 9.659 6.830 1.00 72.06 122 GLU A N 1
ATOM 956 C CA . GLU A 1 122 ? -17.505 10.586 5.955 1.00 72.06 122 GLU A CA 1
ATOM 957 C C . GLU A 1 122 ? -16.727 11.888 5.799 1.00 72.06 122 GLU A C 1
ATOM 959 O O . GLU A 1 122 ? -16.084 12.367 6.735 1.00 72.06 122 GLU A O 1
ATOM 964 N N . LYS A 1 123 ? -16.813 12.496 4.611 1.00 57.22 123 LYS A N 1
ATOM 965 C CA . LYS A 1 123 ? -16.317 13.857 4.385 1.00 57.22 123 LYS A CA 1
ATOM 966 C C . LYS A 1 123 ? -17.267 14.851 5.048 1.00 57.22 123 LYS A C 1
ATOM 968 O O . LYS A 1 123 ? -18.085 15.478 4.380 1.00 57.22 123 LYS A O 1
ATOM 973 N N . THR A 1 124 ? -17.174 15.005 6.364 1.00 48.12 124 THR A N 1
ATOM 974 C CA . THR A 1 124 ? -17.821 16.130 7.040 1.00 48.12 124 THR A CA 1
ATOM 975 C C . THR A 1 124 ? -17.128 17.427 6.619 1.00 48.12 124 THR A C 1
ATOM 977 O O . THR A 1 124 ? -15.907 17.485 6.481 1.00 48.12 124 THR A O 1
ATOM 980 N N . SER A 1 125 ? -17.920 18.464 6.365 1.00 49.19 125 SER A N 1
ATOM 981 C CA . SER A 1 125 ? -17.501 19.759 5.821 1.00 49.19 125 SER A CA 1
ATOM 982 C C . SER A 1 125 ? -16.243 20.364 6.474 1.00 49.19 125 SER A C 1
ATOM 984 O O . SER A 1 125 ? -16.211 20.569 7.682 1.00 49.19 125 SER A O 1
ATOM 986 N N . VAL A 1 126 ? -15.270 20.731 5.626 1.00 49.56 126 VAL A N 1
ATOM 987 C CA . VAL A 1 126 ? -14.170 21.708 5.821 1.00 49.56 126 VAL A CA 1
ATOM 988 C C . VAL A 1 126 ? -13.400 21.621 7.149 1.00 49.56 126 VAL A C 1
ATOM 990 O O . VAL A 1 126 ? -13.152 22.629 7.808 1.00 49.56 126 VAL A O 1
ATOM 993 N N . ILE A 1 127 ? -12.972 20.423 7.530 1.00 60.94 127 ILE A N 1
ATOM 994 C CA . ILE A 1 127 ? -11.881 20.243 8.501 1.00 60.94 127 ILE A CA 1
ATOM 995 C C . ILE A 1 127 ? -10.583 20.006 7.709 1.00 60.94 127 ILE A C 1
ATOM 997 O O . ILE A 1 127 ? -10.638 19.723 6.511 1.00 60.94 127 ILE A O 1
ATOM 1001 N N . ALA A 1 128 ? -9.417 20.207 8.332 1.00 68.94 128 ALA A N 1
ATOM 1002 C CA . ALA A 1 128 ? -8.109 20.002 7.702 1.00 68.94 128 ALA A CA 1
ATOM 1003 C C . ALA A 1 128 ? -8.052 18.674 6.921 1.00 68.94 128 ALA A C 1
ATOM 1005 O O . ALA A 1 128 ? -8.592 17.674 7.389 1.00 68.94 128 ALA A O 1
ATOM 1006 N N . ALA A 1 129 ? -7.408 18.678 5.748 1.00 80.50 129 ALA A N 1
ATOM 1007 C CA . ALA A 1 129 ? -7.305 17.494 4.895 1.00 80.50 129 ALA A CA 1
ATOM 1008 C C . ALA A 1 129 ? -6.765 16.293 5.686 1.00 80.50 129 ALA A C 1
ATOM 1010 O O . ALA A 1 129 ? -5.775 16.419 6.415 1.00 80.50 129 ALA A O 1
ATOM 1011 N N . ALA A 1 130 ? -7.412 15.140 5.537 1.00 84.44 130 ALA A N 1
ATOM 1012 C CA . ALA A 1 130 ? -6.996 13.898 6.166 1.00 84.44 130 ALA A CA 1
ATOM 1013 C C . ALA A 1 130 ? -5.996 13.146 5.275 1.00 84.44 130 ALA A C 1
ATOM 1015 O O . ALA A 1 130 ? -6.029 13.299 4.055 1.00 84.44 130 ALA A O 1
ATOM 1016 N N . PRO A 1 131 ? -5.097 12.320 5.832 1.00 88.00 131 PRO A N 1
ATOM 1017 C CA . PRO A 1 131 ? -4.151 11.536 5.039 1.00 88.00 131 PRO A CA 1
ATOM 1018 C C . PRO A 1 131 ? -4.833 10.724 3.931 1.00 88.00 131 PRO A C 1
ATOM 1020 O O . PRO A 1 131 ? -5.780 9.984 4.179 1.00 88.00 131 PRO A O 1
ATOM 1023 N N . GLY A 1 132 ? -4.340 10.874 2.702 1.00 88.62 132 GLY A N 1
ATOM 1024 C CA . GLY A 1 132 ? -4.926 10.296 1.493 1.00 88.62 132 GLY A CA 1
ATOM 1025 C C . GLY A 1 132 ? -5.898 11.221 0.750 1.00 88.62 132 GLY A C 1
ATOM 1026 O O . GLY A 1 132 ? -6.118 11.000 -0.443 1.00 88.62 132 GLY A O 1
ATOM 1027 N N . ASP A 1 133 ? -6.419 12.281 1.385 1.00 89.31 133 ASP A N 1
ATOM 1028 C CA . ASP A 1 133 ? -7.283 13.256 0.713 1.00 89.31 133 ASP A CA 1
ATOM 1029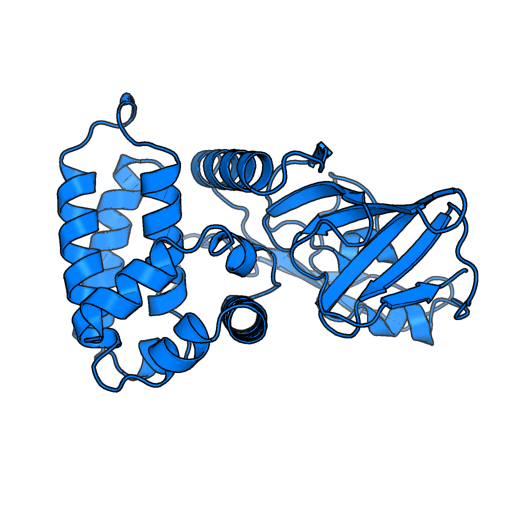 C C . ASP A 1 133 ? -6.556 13.939 -0.439 1.00 89.31 133 ASP A C 1
ATOM 1031 O O . ASP A 1 133 ? -5.395 14.338 -0.327 1.00 89.31 133 ASP A O 1
ATOM 1035 N N . ILE A 1 134 ? -7.271 14.128 -1.545 1.00 92.25 134 ILE A N 1
ATOM 1036 C CA . ILE A 1 134 ? -6.759 14.855 -2.702 1.00 92.25 134 ILE A CA 1
ATOM 1037 C C . ILE A 1 134 ? -6.721 16.349 -2.379 1.00 92.25 134 ILE A C 1
ATOM 1039 O O . ILE A 1 134 ? -7.748 16.961 -2.091 1.00 92.25 134 ILE A O 1
ATOM 1043 N N . LEU A 1 135 ? -5.526 16.927 -2.475 1.00 93.44 135 LEU A N 1
ATOM 1044 C CA . LEU A 1 135 ? -5.264 18.349 -2.256 1.00 93.44 135 LEU A CA 1
ATOM 1045 C C . LEU A 1 135 ? -5.326 19.149 -3.557 1.00 93.44 135 LEU A C 1
ATOM 1047 O O . LEU A 1 135 ? -5.810 20.277 -3.582 1.00 93.44 135 LEU A O 1
ATOM 1051 N N . GLU A 1 136 ? -4.798 18.577 -4.637 1.00 95.69 136 GLU A N 1
ATOM 1052 C CA . GLU A 1 136 ? -4.636 19.253 -5.923 1.00 95.69 136 GLU A CA 1
ATOM 1053 C C . GLU A 1 136 ? -4.602 18.219 -7.052 1.00 95.69 136 GLU A C 1
ATOM 1055 O O . GLU A 1 136 ? -4.076 17.119 -6.872 1.00 95.69 136 GLU A O 1
ATOM 1060 N N . TYR A 1 137 ? -5.111 18.591 -8.227 1.00 97.75 137 TYR A N 1
ATOM 1061 C CA . TYR A 1 137 ? -4.946 17.834 -9.467 1.00 97.75 137 TYR A CA 1
ATOM 1062 C C . TYR A 1 137 ? -3.933 18.506 -10.395 1.00 97.75 137 TYR A C 1
ATOM 1064 O O . TYR A 1 137 ? -3.809 19.728 -10.420 1.00 97.75 137 TYR A O 1
ATOM 1072 N N . GLY A 1 138 ? -3.256 17.702 -11.208 1.00 97.19 138 GLY A N 1
ATOM 1073 C CA . GLY A 1 138 ? -2.337 18.163 -12.241 1.00 97.19 138 GLY A CA 1
ATOM 1074 C C . GLY A 1 138 ? -2.308 17.217 -13.437 1.00 97.19 138 GLY A C 1
ATOM 1075 O O . GLY A 1 138 ? -3.054 16.240 -13.492 1.00 97.19 138 GLY A O 1
ATOM 1076 N N . TYR A 1 139 ? -1.414 17.500 -14.382 1.00 96.75 139 TYR A N 1
ATOM 1077 C CA . TYR A 1 139 ? -1.166 16.637 -15.533 1.00 96.75 139 TYR A CA 1
ATOM 1078 C C . TYR A 1 139 ? 0.327 16.382 -15.702 1.00 96.75 139 TYR A C 1
ATOM 1080 O O . T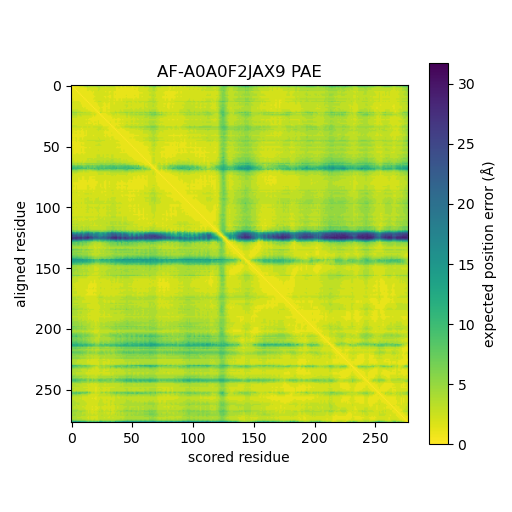YR A 1 139 ? 1.136 17.310 -15.630 1.00 96.75 139 TYR A O 1
ATOM 1088 N N . VAL A 1 140 ? 0.673 15.128 -15.978 1.00 95.94 140 VAL A N 1
ATOM 1089 C CA . VAL A 1 140 ? 2.006 14.713 -16.433 1.00 95.94 140 VAL A CA 1
ATOM 1090 C C . VAL A 1 140 ? 1.899 14.128 -17.831 1.00 95.94 140 VAL A C 1
ATOM 1092 O O . VAL A 1 140 ? 0.829 13.692 -18.245 1.00 95.94 140 VAL A O 1
ATOM 1095 N N . TYR A 1 141 ? 2.993 14.131 -18.583 1.00 94.25 141 TYR A N 1
ATOM 1096 C CA . TYR A 1 141 ? 2.956 13.787 -20.001 1.00 94.25 141 TYR A CA 1
ATOM 1097 C C . TYR A 1 141 ? 3.867 12.592 -20.282 1.00 94.25 141 TYR A C 1
ATOM 1099 O O . TYR A 1 141 ? 5.035 12.608 -19.870 1.00 94.25 141 TYR A O 1
ATOM 1107 N N . PRO A 1 142 ? 3.369 11.560 -20.987 1.00 92.75 142 PRO A N 1
ATOM 1108 C CA . PRO A 1 142 ? 4.222 10.551 -21.586 1.00 92.75 142 PRO A CA 1
ATOM 1109 C C . PRO A 1 142 ? 5.254 11.188 -22.519 1.00 92.75 142 PRO A C 1
ATOM 1111 O O . PRO A 1 142 ? 4.947 12.204 -23.154 1.00 92.75 142 PRO A O 1
ATOM 1114 N N . PRO A 1 143 ? 6.461 10.606 -22.645 1.00 88.38 143 PRO A N 1
ATOM 1115 C CA . PRO A 1 143 ? 7.441 11.078 -23.612 1.00 88.38 143 PRO A CA 1
ATOM 1116 C C . PRO A 1 143 ? 6.815 11.213 -25.000 1.00 88.38 143 PRO A C 1
ATOM 1118 O O . PRO A 1 143 ? 6.146 10.296 -25.466 1.00 88.38 143 PRO A O 1
ATOM 1121 N N . LEU A 1 144 ? 7.032 12.359 -25.652 1.00 83.38 144 LEU A N 1
ATOM 1122 C CA . LEU A 1 144 ? 6.577 12.634 -27.022 1.00 83.38 144 LEU A CA 1
ATOM 1123 C C . LEU A 1 144 ? 5.042 12.660 -27.220 1.00 83.38 144 LEU A C 1
ATOM 1125 O O . LEU A 1 144 ? 4.579 12.700 -28.360 1.00 83.38 144 LEU A O 1
ATOM 1129 N N . SER A 1 145 ? 4.255 12.690 -26.140 1.00 87.56 145 SER A N 1
ATOM 1130 C CA . SER A 1 145 ? 2.796 12.835 -26.183 1.00 87.56 145 SER A CA 1
ATOM 1131 C C . SER A 1 145 ? 2.355 14.223 -25.718 1.00 87.56 145 SER A C 1
ATOM 1133 O O . SER A 1 145 ? 2.891 14.777 -24.761 1.00 87.56 145 SER A O 1
ATOM 1135 N N . THR A 1 146 ? 1.324 14.772 -26.360 1.00 87.75 146 THR A N 1
ATOM 1136 C CA . THR A 1 146 ? 0.590 15.959 -25.882 1.00 87.75 146 THR A CA 1
ATOM 1137 C C . THR A 1 146 ? -0.646 15.593 -25.058 1.00 87.75 146 THR A C 1
ATOM 1139 O O . THR A 1 146 ? -1.299 16.473 -24.501 1.00 87.75 146 THR A O 1
ATOM 1142 N N . THR A 1 147 ? -0.975 14.302 -24.961 1.00 88.12 147 THR A N 1
ATOM 1143 C CA . THR A 1 147 ? -2.078 13.813 -24.128 1.00 88.12 147 THR A CA 1
ATOM 1144 C C . THR A 1 147 ? -1.595 13.710 -22.687 1.00 88.12 147 THR A C 1
ATOM 1146 O O . THR A 1 147 ? -0.754 12.867 -22.373 1.00 88.12 147 THR A O 1
ATOM 1149 N N . GLY A 1 148 ? -2.108 14.586 -21.824 1.00 91.75 148 GLY A N 1
ATOM 1150 C CA . GLY A 1 148 ? -1.797 14.579 -20.398 1.00 91.75 148 GLY A CA 1
ATOM 1151 C C . GLY A 1 148 ? -2.476 13.423 -19.665 1.00 91.75 148 GLY A C 1
ATOM 1152 O O . GLY A 1 148 ? -3.624 13.083 -19.943 1.00 91.75 148 GLY A O 1
ATOM 1153 N N . VAL A 1 149 ? -1.770 12.852 -18.696 1.00 95.12 149 VAL A N 1
ATOM 1154 C CA . VAL A 1 149 ? -2.278 11.882 -17.724 1.00 95.12 149 VAL A CA 1
ATOM 1155 C C . VAL A 1 149 ? -2.615 12.633 -16.443 1.00 95.12 149 VAL A C 1
ATOM 1157 O O . VAL A 1 149 ? -1.767 13.354 -15.910 1.00 95.12 149 VAL A O 1
ATOM 1160 N N . LEU A 1 150 ? -3.855 12.488 -15.972 1.00 96.75 150 LEU A N 1
ATOM 1161 C CA . LEU A 1 150 ? -4.315 13.111 -14.735 1.00 96.75 150 LEU A CA 1
ATOM 1162 C C . LEU A 1 150 ? -3.541 12.534 -13.544 1.00 96.75 150 LEU A C 1
ATOM 1164 O O . LEU A 1 150 ? -3.405 11.319 -13.399 1.00 96.75 150 LEU A O 1
ATOM 1168 N N . VAL A 1 151 ? -3.061 13.422 -12.683 1.00 97.31 151 VAL A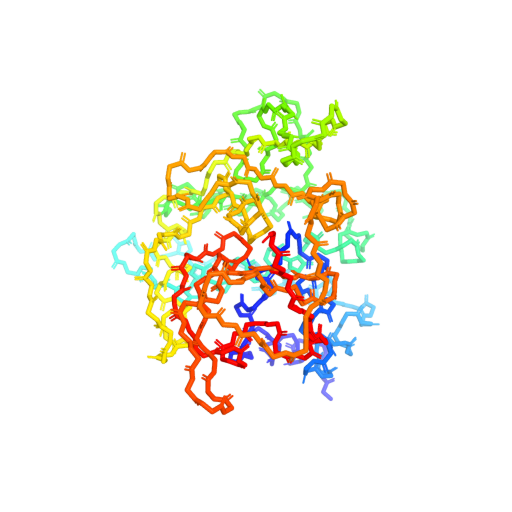 N 1
ATOM 1169 C CA . VAL A 1 151 ? -2.383 13.081 -11.431 1.00 97.31 151 VAL A CA 1
ATOM 1170 C C . VAL A 1 151 ? -2.954 13.898 -10.283 1.00 97.31 151 VAL A C 1
ATOM 1172 O O . VAL A 1 151 ? -3.588 14.933 -10.503 1.00 97.31 151 VAL A O 1
ATOM 1175 N N . CYS A 1 152 ? -2.707 13.463 -9.051 1.00 96.88 152 CYS A N 1
ATOM 1176 C CA . CYS A 1 152 ? -3.108 14.211 -7.864 1.00 96.88 152 CYS A CA 1
ATOM 1177 C C . CYS A 1 152 ? -1.993 14.308 -6.819 1.00 96.88 152 CYS A C 1
ATOM 1179 O O . CYS A 1 152 ? -1.152 13.418 -6.701 1.00 96.88 152 CYS A O 1
ATOM 1181 N N . LYS A 1 153 ? -1.993 15.400 -6.054 1.00 96.81 153 LYS A N 1
ATOM 1182 C CA . LYS A 1 153 ? -1.298 15.495 -4.767 1.00 96.81 153 LYS A CA 1
ATOM 1183 C C . LYS A 1 153 ? -2.256 15.050 -3.683 1.00 96.81 153 LYS A C 1
ATOM 1185 O O . LYS A 1 153 ? -3.417 15.464 -3.680 1.00 96.81 153 LYS A O 1
ATOM 1190 N N . ARG A 1 154 ? -1.754 14.259 -2.743 1.00 94.31 154 ARG A N 1
ATOM 1191 C CA . ARG A 1 154 ? -2.523 13.778 -1.600 1.00 94.31 154 ARG A CA 1
ATOM 1192 C C . ARG A 1 154 ? -1.932 14.306 -0.302 1.00 94.31 154 ARG A C 1
ATOM 1194 O O . ARG A 1 154 ? -0.726 14.528 -0.212 1.00 94.31 154 ARG A O 1
ATOM 1201 N N . GLN A 1 155 ? -2.779 14.501 0.699 1.00 94.00 155 GLN A N 1
ATOM 1202 C CA . GLN A 1 155 ? -2.336 14.778 2.055 1.00 94.00 155 GLN A CA 1
ATOM 1203 C C . GLN A 1 155 ? -1.524 13.586 2.557 1.00 94.00 155 GLN A C 1
ATOM 1205 O O . GLN A 1 155 ? -1.975 12.442 2.504 1.00 94.00 155 GLN A O 1
ATOM 1210 N N . ASP A 1 156 ? -0.310 13.849 3.025 1.00 94.06 156 ASP A N 1
ATOM 1211 C CA . ASP A 1 156 ? 0.626 12.784 3.366 1.00 94.06 156 ASP A CA 1
ATOM 1212 C C . ASP A 1 156 ? 0.346 12.173 4.750 1.00 94.06 156 ASP A C 1
ATOM 1214 O O . ASP A 1 156 ? -0.301 12.782 5.607 1.00 94.06 156 ASP A O 1
ATOM 1218 N N . MET A 1 157 ? 0.867 10.963 4.962 1.00 91.69 157 MET A N 1
ATOM 1219 C CA . MET A 1 157 ? 0.781 10.220 6.222 1.00 91.69 157 MET A CA 1
ATOM 1220 C C . MET A 1 157 ? 1.525 10.935 7.355 1.00 91.69 157 MET A C 1
ATOM 1222 O O . MET A 1 157 ? 2.552 11.592 7.133 1.00 91.69 157 MET A O 1
ATOM 1226 N N . THR A 1 158 ? 1.069 10.729 8.592 1.00 94.19 158 THR A N 1
ATOM 1227 C CA . THR A 1 158 ? 1.803 11.181 9.782 1.00 94.19 158 THR A CA 1
ATOM 1228 C C . THR A 1 158 ? 3.157 10.473 9.900 1.00 94.19 158 THR A C 1
ATOM 1230 O O . THR A 1 158 ? 3.337 9.348 9.430 1.00 94.19 158 THR A O 1
ATOM 1233 N N . SER A 1 159 ? 4.134 11.098 10.564 1.00 95.75 159 SER A N 1
ATOM 1234 C CA . SER A 1 159 ? 5.455 10.483 10.779 1.00 95.75 159 SER A CA 1
ATOM 1235 C C . SER A 1 159 ? 5.384 9.167 11.565 1.00 95.75 159 SER A C 1
ATOM 1237 O O . SER A 1 159 ? 6.192 8.266 11.326 1.00 95.75 159 SER A O 1
ATOM 1239 N N . THR A 1 160 ? 4.418 9.047 12.480 1.00 95.19 160 THR A N 1
ATOM 1240 C CA . THR A 1 160 ? 4.176 7.830 13.263 1.00 95.19 160 THR A CA 1
ATOM 1241 C C . THR A 1 160 ? 3.700 6.694 12.362 1.00 95.19 160 THR A C 1
ATOM 1243 O O . THR A 1 160 ? 4.317 5.631 12.358 1.00 95.19 160 THR A O 1
ATOM 1246 N N . ASP A 1 161 ? 2.686 6.937 11.526 1.00 95.75 161 ASP A N 1
ATOM 1247 C CA . ASP A 1 161 ? 2.161 5.909 10.614 1.00 95.75 161 ASP A CA 1
ATOM 1248 C C . ASP A 1 161 ? 3.201 5.502 9.575 1.00 95.75 161 ASP A C 1
ATOM 1250 O O . ASP A 1 161 ? 3.335 4.319 9.258 1.00 95.75 161 ASP A O 1
ATOM 1254 N N . LYS A 1 162 ? 3.989 6.469 9.079 1.00 97.19 162 LYS A N 1
ATOM 1255 C CA . LYS A 1 162 ? 5.110 6.181 8.180 1.00 97.19 162 LYS A CA 1
ATOM 1256 C C . LYS A 1 162 ? 6.089 5.217 8.825 1.00 97.19 162 LYS A C 1
ATOM 1258 O O . LYS A 1 162 ? 6.481 4.255 8.179 1.00 97.19 162 LYS A O 1
ATOM 1263 N N . THR A 1 163 ? 6.472 5.468 10.075 1.00 97.12 163 THR A N 1
ATOM 1264 C CA . THR A 1 163 ? 7.427 4.632 10.814 1.00 97.12 163 THR A CA 1
ATOM 1265 C C . THR A 1 163 ? 6.873 3.230 11.050 1.00 97.12 163 THR A C 1
ATOM 1267 O O . THR A 1 163 ? 7.557 2.264 10.723 1.00 97.12 163 THR A O 1
ATOM 1270 N N . ALA A 1 164 ? 5.627 3.110 11.517 1.00 96.88 164 ALA A N 1
ATOM 1271 C CA . ALA A 1 164 ? 4.993 1.812 11.743 1.00 96.88 164 ALA A CA 1
ATOM 1272 C C . ALA A 1 164 ? 4.866 1.005 10.439 1.00 96.88 164 ALA A C 1
ATOM 1274 O O . ALA A 1 164 ? 5.283 -0.150 10.385 1.00 96.88 164 ALA A O 1
ATOM 1275 N N . THR A 1 165 ? 4.391 1.641 9.361 1.00 97.12 165 THR A N 1
ATOM 1276 C CA . THR A 1 165 ? 4.260 1.016 8.032 1.00 97.12 165 THR A CA 1
ATOM 1277 C C . THR A 1 165 ? 5.616 0.535 7.519 1.00 97.12 165 THR A C 1
ATOM 1279 O O . THR A 1 165 ? 5.767 -0.611 7.107 1.00 97.12 165 THR A O 1
ATOM 1282 N N . ASN A 1 166 ? 6.621 1.407 7.583 1.00 98.12 166 ASN A N 1
ATOM 1283 C CA . ASN A 1 166 ? 8.000 1.125 7.203 1.00 98.12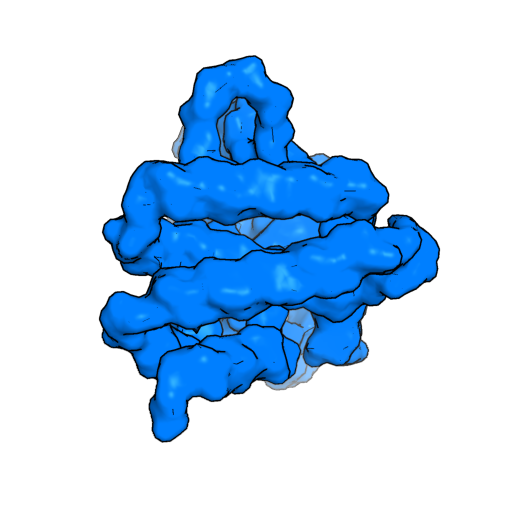 166 ASN A CA 1
ATOM 1284 C C . ASN A 1 166 ? 8.564 -0.095 7.948 1.00 98.12 166 ASN A C 1
ATOM 1286 O O . ASN A 1 166 ? 9.079 -1.015 7.316 1.00 98.12 166 ASN A O 1
ATOM 1290 N N . ASN A 1 167 ? 8.457 -0.109 9.278 1.00 97.56 167 ASN A N 1
ATOM 1291 C CA . ASN A 1 167 ? 8.989 -1.188 10.108 1.00 97.56 167 ASN A CA 1
ATOM 1292 C C . ASN A 1 167 ? 8.267 -2.514 9.847 1.00 97.56 167 ASN A C 1
ATOM 1294 O O . ASN A 1 167 ? 8.912 -3.560 9.807 1.00 97.56 167 ASN A O 1
ATOM 1298 N N . TYR A 1 168 ? 6.951 -2.474 9.630 1.00 96.94 168 TYR A N 1
ATOM 1299 C CA . TYR A 1 168 ? 6.172 -3.677 9.357 1.00 96.94 168 TYR A CA 1
ATOM 1300 C C . TYR A 1 168 ? 6.517 -4.278 7.988 1.00 96.94 168 TYR A C 1
ATOM 1302 O O . TYR A 1 168 ? 6.785 -5.471 7.908 1.00 96.94 168 TYR A O 1
ATOM 1310 N N . PHE A 1 169 ? 6.610 -3.466 6.926 1.00 97.69 169 PHE A N 1
ATOM 1311 C CA . PHE A 1 169 ? 7.034 -3.962 5.610 1.00 97.69 169 PHE A CA 1
ATOM 1312 C C . PHE A 1 169 ? 8.467 -4.500 5.615 1.00 97.69 169 PHE A C 1
ATOM 1314 O O . PHE A 1 169 ? 8.712 -5.542 5.014 1.00 97.69 169 PHE A O 1
ATOM 1321 N N . ASP A 1 170 ? 9.403 -3.842 6.304 1.00 97.75 170 ASP A N 1
ATOM 1322 C CA . ASP A 1 170 ? 10.780 -4.343 6.424 1.00 97.75 170 ASP A CA 1
ATOM 1323 C C . ASP A 1 170 ? 10.840 -5.696 7.150 1.00 97.75 170 ASP A C 1
ATOM 1325 O O . ASP A 1 170 ? 11.664 -6.545 6.814 1.00 97.75 170 ASP A O 1
ATOM 1329 N N . ALA A 1 171 ? 9.971 -5.905 8.145 1.00 97.25 171 ALA A N 1
ATOM 1330 C CA . ALA A 1 171 ? 9.875 -7.169 8.865 1.00 97.25 171 ALA A CA 1
ATOM 1331 C C . ALA A 1 171 ? 9.217 -8.273 8.019 1.00 97.25 171 ALA A C 1
ATOM 1333 O O . ALA A 1 171 ? 9.673 -9.417 8.054 1.00 97.25 171 ALA A O 1
ATOM 1334 N N . THR A 1 172 ? 8.169 -7.942 7.257 1.00 96.88 172 THR A N 1
ATOM 1335 C CA . THR A 1 172 ? 7.459 -8.887 6.380 1.00 96.88 172 THR A CA 1
ATOM 1336 C C . THR A 1 172 ? 8.293 -9.273 5.154 1.00 96.88 172 THR A C 1
ATOM 1338 O O . THR A 1 172 ? 8.283 -10.436 4.756 1.00 96.88 172 THR A O 1
ATOM 1341 N N . TYR A 1 173 ? 9.058 -8.332 4.593 1.00 97.69 173 TYR A N 1
ATOM 1342 C CA . TYR A 1 173 ? 9.875 -8.512 3.388 1.00 97.69 173 TYR A CA 1
ATOM 1343 C C . TYR A 1 173 ? 11.368 -8.280 3.672 1.00 97.69 173 TYR A C 1
ATOM 1345 O O . TYR A 1 173 ? 11.961 -7.319 3.173 1.00 97.69 173 TYR A O 1
ATOM 1353 N N . PRO A 1 174 ? 12.032 -9.169 4.433 1.00 97.31 174 PRO A N 1
ATOM 1354 C CA . PRO A 1 174 ? 13.405 -8.948 4.889 1.00 97.31 174 PRO A CA 1
ATOM 1355 C C . PRO A 1 174 ? 14.453 -8.983 3.766 1.00 97.31 174 PRO A C 1
ATOM 1357 O O . PRO A 1 174 ? 15.598 -8.590 3.992 1.00 97.31 174 PRO A O 1
ATOM 1360 N N . THR A 1 175 ? 14.107 -9.469 2.565 1.00 97.25 175 THR A N 1
ATOM 1361 C CA . THR A 1 175 ? 15.023 -9.452 1.407 1.00 97.25 175 THR A CA 1
ATOM 1362 C C . THR A 1 175 ? 14.910 -8.167 0.578 1.00 97.25 175 THR A C 1
ATOM 1364 O O . THR A 1 175 ? 15.811 -7.847 -0.205 1.00 97.25 175 THR A O 1
ATOM 1367 N N . ALA A 1 176 ? 13.850 -7.382 0.793 1.00 98.00 176 ALA A N 1
ATOM 1368 C CA . ALA A 1 176 ? 13.687 -6.072 0.192 1.00 98.00 176 ALA A CA 1
ATOM 1369 C C . ALA A 1 176 ? 14.498 -5.018 0.960 1.00 98.00 176 ALA A C 1
ATOM 1371 O O . ALA A 1 176 ? 14.541 -4.978 2.185 1.00 98.00 176 ALA A O 1
ATOM 1372 N N . THR A 1 177 ? 15.143 -4.111 0.230 1.00 98.31 177 THR A N 1
ATOM 1373 C CA . THR A 1 177 ? 15.860 -2.970 0.811 1.00 98.31 177 THR A CA 1
ATOM 1374 C C . THR A 1 177 ? 15.034 -1.705 0.639 1.00 98.31 177 THR A C 1
ATOM 1376 O O . THR A 1 177 ? 14.809 -1.270 -0.496 1.00 98.31 177 THR A O 1
ATOM 1379 N N . ARG A 1 178 ? 14.628 -1.070 1.743 1.00 98.44 178 ARG A N 1
ATOM 1380 C CA . ARG A 1 178 ? 13.937 0.223 1.698 1.00 98.44 178 ARG A CA 1
ATOM 1381 C C . ARG A 1 178 ? 14.881 1.336 1.235 1.00 98.44 178 ARG A C 1
ATOM 1383 O O . ARG A 1 178 ? 15.934 1.569 1.819 1.00 98.44 178 ARG A O 1
ATOM 1390 N N . LEU A 1 179 ? 14.476 2.049 0.190 1.00 98.50 179 LEU A N 1
ATOM 1391 C CA . LEU A 1 179 ? 15.159 3.202 -0.407 1.00 98.50 179 LEU A CA 1
ATOM 1392 C C . LEU A 1 179 ? 14.439 4.532 -0.132 1.00 98.50 179 LEU A C 1
ATOM 1394 O O . LEU A 1 179 ? 15.015 5.599 -0.326 1.00 98.50 179 LEU A O 1
ATOM 1398 N N . GLY A 1 180 ? 13.179 4.482 0.301 1.00 97.94 180 GLY A N 1
ATOM 1399 C CA . GLY A 1 180 ? 12.378 5.656 0.635 1.00 97.94 180 GLY A CA 1
ATOM 1400 C C . GLY A 1 180 ? 11.239 5.299 1.583 1.00 97.94 180 GLY A C 1
ATOM 1401 O O . GLY A 1 180 ? 10.764 4.166 1.588 1.00 97.94 180 GLY A O 1
ATOM 1402 N N . THR A 1 181 ? 10.824 6.266 2.399 1.00 97.81 181 THR A N 1
ATOM 1403 C CA . THR A 1 181 ? 9.748 6.092 3.386 1.00 97.81 181 THR A CA 1
ATOM 1404 C C . THR A 1 181 ? 8.375 5.925 2.732 1.00 97.81 181 THR A C 1
ATOM 1406 O O . THR A 1 181 ? 8.150 6.417 1.624 1.00 97.81 181 THR A O 1
ATOM 1409 N N . ALA A 1 182 ? 7.446 5.302 3.462 1.00 97.12 182 ALA A N 1
ATOM 1410 C CA . ALA A 1 182 ? 6.014 5.391 3.206 1.00 97.12 182 ALA A CA 1
ATOM 1411 C C . ALA A 1 182 ? 5.551 6.844 3.019 1.00 97.12 182 ALA A C 1
ATOM 1413 O O . ALA A 1 182 ? 6.040 7.755 3.702 1.00 97.12 182 ALA A O 1
ATOM 1414 N N . THR A 1 183 ? 4.660 7.051 2.049 1.00 96.25 183 THR A N 1
ATOM 1415 C CA . THR A 1 183 ? 4.105 8.356 1.668 1.00 96.25 183 THR A CA 1
ATOM 1416 C C . THR A 1 183 ? 2.958 8.212 0.664 1.00 96.25 183 THR A C 1
ATOM 1418 O O . THR A 1 183 ? 3.008 7.344 -0.216 1.00 96.25 183 THR A O 1
ATOM 1421 N N . TYR A 1 184 ? 1.983 9.125 0.739 1.00 95.00 184 TYR A N 1
ATOM 1422 C CA . TYR A 1 184 ? 0.930 9.307 -0.270 1.00 95.00 184 TYR A CA 1
ATOM 1423 C C . TYR A 1 184 ? 1.327 10.243 -1.423 1.00 95.00 184 TYR A C 1
ATOM 1425 O O . TYR A 1 184 ? 0.533 10.468 -2.332 1.00 95.00 184 TYR A O 1
ATOM 1433 N N . ASN A 1 185 ? 2.543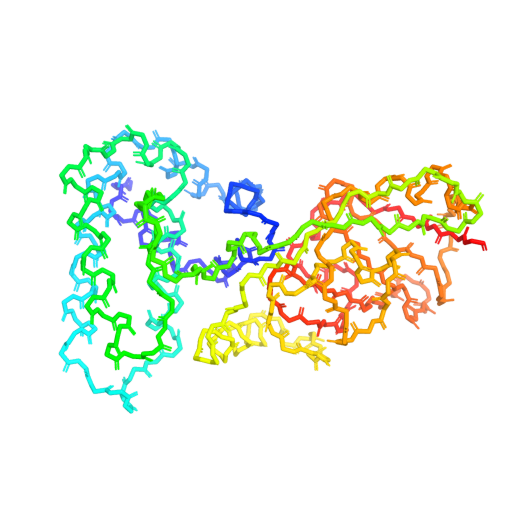 10.792 -1.423 1.00 95.50 185 ASN A N 1
ATOM 1434 C CA . ASN A 1 185 ? 2.964 11.760 -2.439 1.00 95.50 185 ASN A CA 1
ATOM 1435 C C . ASN A 1 185 ? 3.087 11.148 -3.842 1.00 95.50 185 ASN A C 1
ATOM 1437 O O . ASN A 1 185 ? 2.898 11.845 -4.830 1.00 95.50 185 ASN A O 1
ATOM 1441 N N . TYR A 1 186 ? 3.432 9.865 -3.947 1.00 96.62 186 TYR A N 1
ATOM 1442 C CA . TYR A 1 186 ? 3.568 9.165 -5.222 1.00 96.62 186 TYR A CA 1
ATOM 1443 C C . TYR A 1 186 ? 3.407 7.654 -5.029 1.00 96.62 186 TYR A C 1
ATOM 1445 O O . TYR A 1 186 ? 3.727 7.116 -3.964 1.00 96.62 186 TYR A O 1
ATOM 1453 N N . ASN A 1 187 ? 2.959 6.972 -6.082 1.00 95.94 187 ASN A N 1
ATOM 1454 C CA . ASN A 1 187 ? 2.797 5.520 -6.130 1.00 95.94 187 ASN A CA 1
ATOM 1455 C C . ASN A 1 187 ? 3.779 4.856 -7.114 1.00 95.94 187 ASN A C 1
ATOM 1457 O O . ASN A 1 187 ? 4.665 5.499 -7.691 1.00 95.94 187 ASN A O 1
ATOM 1461 N N . CYS A 1 188 ? 3.628 3.542 -7.292 1.00 96.50 188 CYS A N 1
ATOM 1462 C CA . CYS A 1 188 ? 4.439 2.708 -8.181 1.00 96.50 188 CYS A CA 1
ATOM 1463 C C . CYS A 1 188 ? 4.455 3.209 -9.625 1.00 96.50 188 CYS A C 1
ATOM 1465 O O . CYS A 1 188 ? 5.511 3.299 -10.258 1.00 96.50 188 CYS A O 1
ATOM 1467 N N . HIS A 1 189 ? 3.281 3.577 -10.125 1.00 95.50 189 HIS A N 1
ATOM 1468 C CA . HIS A 1 189 ? 3.059 4.033 -11.480 1.00 95.50 189 HIS A CA 1
ATOM 1469 C C . HIS A 1 189 ? 3.771 5.356 -11.733 1.00 95.50 189 HIS A C 1
ATOM 1471 O O . HIS A 1 189 ? 4.604 5.445 -12.638 1.00 95.50 189 HIS A O 1
ATOM 1477 N N . SER A 1 190 ? 3.510 6.365 -10.902 1.00 96.56 190 SER A N 1
ATOM 1478 C CA . SER A 1 190 ? 4.152 7.671 -11.048 1.00 96.56 190 SER A CA 1
ATOM 1479 C C . SER A 1 190 ? 5.677 7.580 -10.927 1.00 96.56 190 SER A C 1
ATOM 1481 O O . SER A 1 190 ? 6.407 8.214 -11.691 1.00 96.56 190 SER A O 1
ATOM 1483 N N . TYR A 1 191 ? 6.185 6.733 -10.025 1.00 97.69 191 TYR A N 1
ATOM 1484 C CA . TYR A 1 191 ? 7.625 6.519 -9.883 1.00 97.69 191 TYR A CA 1
ATOM 1485 C C . TYR A 1 191 ? 8.258 5.869 -11.121 1.00 97.69 191 TYR A C 1
ATOM 1487 O O . TYR A 1 191 ? 9.322 6.299 -11.575 1.00 97.69 191 TYR A O 1
ATOM 1495 N N . ALA A 1 192 ? 7.634 4.821 -11.663 1.00 97.00 192 ALA A N 1
ATOM 1496 C CA . ALA A 1 192 ? 8.192 4.071 -12.783 1.00 97.00 192 ALA A CA 1
ATOM 1497 C C . ALA A 1 192 ? 8.113 4.854 -14.100 1.00 97.00 192 ALA A C 1
ATOM 1499 O O . ALA A 1 192 ? 9.081 4.875 -14.860 1.00 97.00 192 ALA A O 1
ATOM 1500 N N . TRP A 1 193 ? 6.984 5.505 -14.369 1.00 95.81 193 TRP A N 1
ATOM 1501 C CA . TRP A 1 193 ? 6.681 6.038 -15.697 1.00 95.81 193 TRP A CA 1
ATOM 1502 C C . TRP A 1 193 ? 6.934 7.537 -15.832 1.00 95.81 193 TRP A C 1
ATOM 1504 O O . TRP A 1 193 ? 7.398 7.972 -16.884 1.00 95.81 193 TRP A O 1
ATOM 1514 N N . TYR A 1 194 ? 6.682 8.311 -14.774 1.00 95.44 194 TYR A N 1
ATOM 1515 C CA . TYR A 1 194 ? 6.819 9.764 -14.801 1.00 95.44 194 TYR A CA 1
ATOM 1516 C C . TYR A 1 194 ? 8.148 10.238 -14.198 1.00 95.44 194 TYR A C 1
ATOM 1518 O O . TYR A 1 194 ? 8.987 10.787 -14.910 1.00 95.44 194 TYR A O 1
ATOM 1526 N N . LEU A 1 195 ? 8.361 10.028 -12.894 1.00 96.44 195 LEU A N 1
ATOM 1527 C CA . LEU A 1 195 ? 9.524 10.564 -12.185 1.00 96.44 195 LEU A CA 1
ATOM 1528 C C . LEU A 1 195 ? 10.029 9.603 -11.104 1.00 96.44 195 LEU A C 1
ATOM 1530 O O . LEU A 1 195 ? 9.467 9.509 -10.010 1.00 96.44 195 LEU A O 1
ATOM 1534 N N . SER A 1 196 ? 11.158 8.950 -11.388 1.00 96.88 196 SER A N 1
ATOM 1535 C CA . SER A 1 196 ? 11.831 8.004 -10.487 1.00 96.88 196 SER A CA 1
ATOM 1536 C C . SER A 1 196 ? 12.648 8.705 -9.390 1.00 96.88 196 SER A C 1
ATOM 1538 O O . SER A 1 196 ? 13.860 8.525 -9.285 1.00 96.88 196 SER A O 1
ATOM 1540 N N . SER A 1 197 ? 11.988 9.520 -8.565 1.00 97.25 197 SER A N 1
ATOM 1541 C CA . SER A 1 197 ? 12.598 10.281 -7.468 1.00 97.25 197 SER A CA 1
ATOM 1542 C C . SER A 1 197 ? 11.737 10.228 -6.209 1.00 97.25 197 SER A C 1
ATOM 1544 O O . SER A 1 197 ? 10.513 10.259 -6.291 1.00 97.25 197 SER A O 1
ATOM 1546 N N . THR A 1 198 ? 12.369 10.219 -5.033 1.00 96.38 198 THR A N 1
ATOM 1547 C CA . THR A 1 198 ? 11.669 10.375 -3.745 1.00 96.38 198 THR A CA 1
ATOM 1548 C C . THR A 1 198 ? 11.118 11.789 -3.537 1.00 96.38 198 THR A C 1
ATOM 1550 O O . THR A 1 198 ? 10.291 11.986 -2.654 1.00 96.38 198 THR A O 1
ATOM 1553 N N . GLY A 1 199 ? 11.537 12.758 -4.362 1.00 96.12 199 GLY A N 1
ATOM 1554 C CA . GLY A 1 199 ? 10.946 14.097 -4.441 1.00 96.12 199 GLY A CA 1
ATOM 1555 C C . GLY A 1 199 ? 9.727 14.193 -5.368 1.00 96.12 199 GLY A C 1
ATOM 1556 O O . GLY A 1 199 ? 9.253 15.297 -5.624 1.00 96.12 199 GLY A O 1
ATOM 1557 N N . ASN A 1 200 ? 9.239 13.073 -5.914 1.00 96.88 200 ASN A N 1
ATOM 1558 C CA . ASN A 1 200 ? 7.998 13.043 -6.681 1.00 96.88 200 ASN A CA 1
ATOM 1559 C C . ASN A 1 200 ? 6.802 13.363 -5.763 1.00 96.88 200 ASN A C 1
ATOM 1561 O O . ASN A 1 200 ? 6.722 12.872 -4.640 1.00 96.88 200 ASN A O 1
ATOM 1565 N N . THR A 1 201 ? 5.892 14.210 -6.239 1.00 96.31 201 THR A N 1
ATOM 1566 C CA . THR A 1 201 ? 4.706 14.672 -5.495 1.00 96.31 201 THR A CA 1
ATOM 1567 C C . THR A 1 201 ? 3.396 14.353 -6.207 1.00 96.31 201 THR A C 1
ATOM 1569 O O . THR A 1 201 ? 2.344 14.820 -5.784 1.00 96.31 201 THR A O 1
ATOM 1572 N N . TRP A 1 202 ? 3.453 13.570 -7.284 1.00 97.06 202 TRP A N 1
ATOM 1573 C CA . TRP A 1 202 ? 2.286 13.199 -8.063 1.00 97.06 202 TRP A CA 1
ATOM 1574 C C . TRP A 1 202 ? 1.953 11.725 -7.884 1.00 97.06 202 TRP A C 1
ATOM 1576 O O . TRP A 1 202 ? 2.764 10.847 -8.182 1.00 97.06 202 TRP A O 1
ATOM 1586 N N . TRP A 1 203 ? 0.726 11.457 -7.462 1.00 96.12 203 TRP A N 1
ATOM 1587 C CA . TRP A 1 203 ? 0.093 10.152 -7.520 1.00 96.12 203 TRP A CA 1
ATOM 1588 C C . TRP A 1 203 ? -0.571 9.951 -8.886 1.00 96.12 203 TRP A C 1
ATOM 1590 O O . TRP A 1 203 ? -1.244 10.863 -9.373 1.00 96.12 203 TRP A O 1
ATOM 1600 N N . MET A 1 204 ? -0.390 8.779 -9.504 1.00 94.88 204 MET A N 1
ATOM 1601 C CA . MET A 1 204 ? -0.881 8.488 -10.856 1.00 94.88 204 MET A CA 1
ATOM 1602 C C . MET A 1 204 ? -1.584 7.132 -10.904 1.00 94.88 204 MET A C 1
ATOM 1604 O O . MET A 1 204 ? -0.927 6.106 -10.754 1.00 94.88 204 MET A O 1
ATOM 1608 N N . ASP A 1 205 ? -2.886 7.124 -11.176 1.00 91.19 205 ASP A N 1
ATOM 1609 C CA . ASP A 1 205 ? -3.661 5.878 -11.264 1.00 91.19 205 ASP A CA 1
ATOM 1610 C C . ASP A 1 205 ? -3.527 5.226 -12.664 1.00 91.19 205 ASP A C 1
ATOM 1612 O O . ASP A 1 205 ? -3.461 4.009 -12.799 1.00 91.19 205 ASP A O 1
ATOM 1616 N N . GLU A 1 206 ? -3.373 6.029 -13.727 1.00 90.12 206 GLU A N 1
ATOM 1617 C CA . GLU A 1 206 ? -3.455 5.561 -15.124 1.00 90.12 206 GLU A CA 1
ATOM 1618 C C . GLU A 1 206 ? -2.090 5.428 -15.832 1.00 90.12 206 GLU A C 1
ATOM 1620 O O . GLU A 1 206 ? -1.724 6.210 -16.715 1.00 90.12 206 GLU A O 1
ATOM 1625 N N . ALA A 1 207 ? -1.319 4.388 -15.495 1.00 90.31 207 ALA A N 1
ATOM 1626 C CA . ALA A 1 207 ? -0.008 4.131 -16.115 1.00 90.31 207 ALA A CA 1
ATOM 1627 C C . ALA A 1 207 ? -0.054 3.715 -17.598 1.00 90.31 207 ALA A C 1
ATOM 1629 O O . ALA A 1 207 ? 0.931 3.886 -18.323 1.00 90.31 207 ALA A O 1
ATOM 1630 N N . ALA A 1 208 ? -1.174 3.156 -18.070 1.00 90.00 208 ALA A N 1
ATOM 1631 C CA . ALA A 1 208 ? -1.282 2.570 -19.411 1.00 90.00 208 ALA A CA 1
ATOM 1632 C C . ALA A 1 208 ? -1.051 3.569 -20.555 1.00 90.00 208 ALA A C 1
ATOM 1634 O O . ALA A 1 208 ? -0.608 3.187 -21.645 1.00 90.00 208 ALA A O 1
ATOM 1635 N N . TYR A 1 209 ? -1.261 4.860 -20.294 1.00 90.69 209 TYR A N 1
ATOM 1636 C CA . TYR A 1 209 ? -0.978 5.927 -21.248 1.00 90.69 209 TYR A CA 1
ATOM 1637 C C . TYR A 1 209 ? 0.509 6.031 -21.597 1.00 90.69 209 TYR A C 1
ATOM 1639 O O . TYR A 1 209 ? 0.835 6.331 -22.742 1.00 90.69 209 TYR A O 1
ATOM 1647 N N . TYR A 1 210 ? 1.421 5.727 -20.670 1.00 92.06 210 TYR A N 1
ATOM 1648 C CA . TYR A 1 210 ? 2.854 5.714 -20.973 1.00 92.06 210 TYR A CA 1
ATOM 1649 C C . TYR A 1 210 ? 3.238 4.537 -21.869 1.00 92.06 210 TYR A C 1
ATOM 1651 O O . TYR A 1 210 ? 4.024 4.706 -22.796 1.00 92.06 210 TYR A O 1
ATOM 1659 N N . MET A 1 211 ? 2.633 3.370 -21.654 1.00 91.31 211 MET A N 1
ATOM 1660 C CA . MET A 1 211 ? 2.845 2.202 -22.515 1.00 91.31 211 MET A CA 1
ATOM 1661 C C . MET A 1 211 ? 2.303 2.426 -23.934 1.00 91.31 211 MET A C 1
ATOM 1663 O O . MET A 1 211 ? 2.895 1.948 -24.894 1.00 91.31 211 MET A O 1
ATOM 1667 N N . THR A 1 212 ? 1.204 3.176 -24.073 1.00 88.81 212 THR A N 1
ATOM 1668 C CA . THR A 1 212 ? 0.536 3.405 -25.367 1.00 88.81 212 THR A CA 1
ATOM 1669 C C . THR A 1 212 ? 1.110 4.597 -26.132 1.00 88.81 212 THR A C 1
ATOM 1671 O O . THR A 1 212 ? 1.350 4.509 -27.332 1.00 88.81 212 THR A O 1
ATOM 1674 N N . TYR A 1 213 ? 1.330 5.721 -25.447 1.00 86.25 213 TYR A N 1
ATOM 1675 C CA . TYR A 1 213 ? 1.680 7.005 -26.067 1.00 86.25 213 TYR A CA 1
ATOM 1676 C C . TYR A 1 213 ? 3.100 7.472 -25.750 1.00 86.25 213 TYR A C 1
ATOM 1678 O O . TYR A 1 213 ? 3.566 8.436 -26.344 1.00 86.25 213 TYR A O 1
ATOM 1686 N N . GLY A 1 214 ? 3.790 6.810 -24.820 1.00 84.19 214 GLY A N 1
ATOM 1687 C CA . GLY A 1 214 ? 5.136 7.176 -24.385 1.00 84.19 214 GLY A CA 1
ATOM 1688 C C . GLY A 1 214 ? 6.262 6.535 -25.191 1.00 84.19 214 GLY A C 1
ATOM 1689 O O . GLY A 1 214 ? 7.374 6.496 -24.687 1.00 84.19 214 GLY A O 1
ATOM 1690 N N . TYR A 1 215 ? 5.978 5.980 -26.377 1.00 86.81 215 TYR A N 1
ATOM 1691 C CA . TYR A 1 215 ? 6.950 5.284 -27.238 1.00 86.81 215 TYR A CA 1
ATOM 1692 C C . TYR A 1 215 ? 7.653 4.081 -26.589 1.00 86.81 215 TYR A C 1
ATOM 1694 O O . TYR A 1 215 ? 8.738 3.677 -27.000 1.00 86.81 215 TYR A O 1
ATOM 1702 N N . TYR A 1 216 ? 7.006 3.446 -25.613 1.00 92.81 216 TYR A N 1
ATOM 1703 C CA . TYR A 1 216 ? 7.499 2.205 -25.034 1.00 92.81 216 TYR A CA 1
ATOM 1704 C C . TYR A 1 216 ? 7.091 0.994 -25.877 1.00 92.81 216 TYR A C 1
ATOM 1706 O O . TYR A 1 216 ? 5.934 0.821 -26.249 1.00 92.81 216 TYR A O 1
ATOM 1714 N N . ASN A 1 217 ? 8.041 0.095 -26.105 1.00 94.56 217 ASN A N 1
ATOM 1715 C CA . ASN A 1 217 ? 7.841 -1.166 -26.799 1.00 94.56 217 ASN A CA 1
ATOM 1716 C C . ASN A 1 217 ? 7.910 -2.324 -25.806 1.00 94.56 217 ASN A C 1
ATOM 1718 O O . ASN A 1 217 ? 8.810 -2.387 -24.963 1.00 94.56 217 ASN A O 1
ATOM 1722 N N . LYS A 1 218 ? 6.974 -3.267 -25.922 1.00 96.25 218 LYS A N 1
ATOM 1723 C CA . LYS A 1 218 ? 6.975 -4.476 -25.099 1.00 96.25 218 LYS A CA 1
ATOM 1724 C C . LYS A 1 218 ? 8.157 -5.372 -25.478 1.00 96.25 218 LYS A C 1
ATOM 1726 O O . LYS A 1 218 ? 8.352 -5.676 -26.653 1.00 96.25 218 LYS A O 1
ATOM 1731 N N . VAL A 1 219 ? 8.908 -5.842 -24.484 1.00 97.25 219 VAL A N 1
ATOM 1732 C CA . VAL A 1 219 ? 10.059 -6.742 -24.665 1.00 97.25 219 VAL A CA 1
ATOM 1733 C C . VAL A 1 219 ? 9.872 -8.050 -23.894 1.00 97.25 219 VAL A C 1
ATOM 1735 O O . VAL A 1 219 ? 9.170 -8.105 -22.884 1.00 97.25 219 VAL A O 1
ATOM 1738 N N . THR A 1 220 ? 10.495 -9.125 -24.379 1.00 95.12 220 THR A N 1
ATOM 1739 C CA . THR A 1 220 ? 10.463 -10.453 -23.739 1.00 95.12 220 THR A CA 1
ATOM 1740 C C . THR A 1 220 ? 11.665 -10.702 -22.833 1.00 95.12 220 THR A C 1
ATOM 1742 O O . THR A 1 220 ? 11.532 -11.384 -21.823 1.00 95.12 220 THR A O 1
ATOM 1745 N N . ASN A 1 221 ? 12.818 -10.121 -23.173 1.00 95.38 221 ASN A N 1
ATOM 1746 C CA . ASN A 1 221 ? 14.066 -10.241 -22.427 1.00 95.38 221 ASN A CA 1
ATOM 1747 C C . ASN A 1 221 ? 14.420 -8.872 -21.829 1.00 95.38 221 ASN A C 1
ATOM 1749 O O . ASN A 1 221 ? 14.980 -8.030 -22.546 1.00 95.38 221 ASN A O 1
ATOM 1753 N N . PRO A 1 222 ? 14.050 -8.613 -20.562 1.00 97.31 222 PRO A N 1
ATOM 1754 C CA . PRO A 1 222 ? 14.329 -7.334 -19.939 1.00 97.31 222 PRO A CA 1
ATOM 1755 C C . PRO A 1 222 ? 15.827 -7.143 -19.706 1.00 97.31 222 PRO A C 1
ATOM 1757 O O . PRO A 1 222 ? 16.578 -8.095 -19.491 1.00 97.31 222 PRO A O 1
ATOM 1760 N N . THR A 1 223 ? 16.246 -5.887 -19.687 1.00 97.62 223 THR A N 1
ATOM 1761 C CA . THR A 1 223 ? 17.566 -5.436 -19.249 1.00 97.62 223 THR A CA 1
ATOM 1762 C C . THR A 1 223 ? 17.412 -4.366 -18.175 1.00 97.62 223 THR A C 1
ATOM 1764 O O . THR A 1 223 ? 16.335 -3.798 -17.991 1.00 97.62 223 THR A O 1
ATOM 1767 N N . ALA A 1 224 ? 18.494 -4.062 -17.455 1.00 97.94 224 ALA A N 1
ATOM 1768 C CA . ALA A 1 224 ? 18.504 -2.896 -16.577 1.00 97.94 224 ALA A CA 1
ATOM 1769 C C . ALA A 1 224 ? 18.134 -1.628 -17.371 1.00 97.94 224 ALA A C 1
ATOM 1771 O O . ALA A 1 224 ? 18.624 -1.433 -18.482 1.00 97.94 224 ALA A O 1
ATOM 1772 N N . GLY A 1 225 ? 17.258 -0.797 -16.805 1.00 97.00 225 GLY A N 1
ATOM 1773 C CA . GLY A 1 225 ? 16.695 0.391 -17.458 1.00 97.00 225 GLY A CA 1
ATOM 1774 C C . GLY A 1 225 ? 15.280 0.197 -18.012 1.00 97.00 225 GLY A C 1
ATOM 1775 O O . GLY A 1 225 ? 14.552 1.181 -18.141 1.00 97.00 225 GLY A O 1
ATOM 1776 N N . ASP A 1 226 ? 14.855 -1.045 -18.258 1.00 98.06 226 ASP A N 1
ATOM 1777 C CA . ASP A 1 226 ? 13.483 -1.330 -18.682 1.00 98.06 226 ASP A CA 1
ATOM 1778 C C . ASP A 1 226 ? 12.481 -1.100 -17.537 1.00 98.06 226 ASP A C 1
ATOM 1780 O O . ASP A 1 226 ? 12.820 -1.103 -16.348 1.00 98.06 226 ASP A O 1
ATOM 1784 N N . LYS A 1 227 ? 11.209 -0.933 -17.894 1.00 97.62 227 LYS A N 1
ATOM 1785 C CA . LYS A 1 227 ? 10.087 -0.879 -16.951 1.00 97.62 227 LYS A CA 1
ATOM 1786 C C . LYS A 1 227 ? 9.442 -2.251 -16.844 1.00 97.62 227 LYS A C 1
ATOM 1788 O O . LYS A 1 227 ? 9.333 -2.965 -17.837 1.00 97.62 227 LYS A O 1
ATOM 1793 N N . VAL A 1 228 ? 8.977 -2.604 -15.652 1.00 97.81 228 VAL A N 1
ATOM 1794 C CA . VAL A 1 228 ? 8.095 -3.752 -15.429 1.00 97.81 228 VAL A CA 1
ATOM 1795 C C . VAL A 1 228 ? 6.696 -3.252 -15.088 1.00 97.81 228 VAL A C 1
ATOM 1797 O O . VAL A 1 228 ? 6.539 -2.328 -14.290 1.00 97.81 228 VAL A O 1
ATOM 1800 N N . TYR A 1 229 ? 5.689 -3.879 -15.686 1.00 97.12 229 TYR A N 1
ATOM 1801 C CA . TYR A 1 229 ? 4.278 -3.666 -15.394 1.00 97.12 229 TYR A CA 1
ATOM 1802 C C . TYR A 1 229 ? 3.640 -4.985 -14.964 1.00 97.12 229 TYR A C 1
ATOM 1804 O O . TYR A 1 229 ? 3.640 -5.959 -15.725 1.00 97.12 229 TYR A O 1
ATOM 1812 N N . TYR A 1 230 ? 3.113 -5.004 -13.744 1.00 95.00 230 TYR A N 1
ATOM 1813 C CA . TYR A 1 230 ? 2.317 -6.087 -13.184 1.00 95.00 230 TYR A CA 1
ATOM 1814 C C . TYR A 1 230 ? 0.872 -5.759 -13.523 1.00 95.00 230 TYR A C 1
ATOM 1816 O O . TYR A 1 230 ? 0.349 -4.740 -13.069 1.00 95.00 230 TYR A O 1
ATOM 1824 N N . ASN A 1 231 ? 0.277 -6.572 -14.389 1.00 89.88 231 ASN A N 1
ATOM 1825 C CA . ASN A 1 231 ? -0.929 -6.220 -15.126 1.00 89.88 231 ASN A CA 1
ATOM 1826 C C . ASN A 1 231 ? -2.050 -5.681 -14.218 1.00 89.88 231 ASN A C 1
ATOM 1828 O O . ASN A 1 231 ? -2.604 -6.438 -13.427 1.00 89.88 231 ASN A O 1
ATOM 1832 N N . GLY A 1 232 ? -2.372 -4.393 -14.352 1.00 83.88 232 GLY A N 1
ATOM 1833 C CA . GLY A 1 232 ? -3.442 -3.719 -13.613 1.00 83.88 232 GLY A CA 1
ATOM 1834 C C . GLY A 1 232 ? -3.133 -3.316 -12.167 1.00 83.88 232 GLY A C 1
ATOM 1835 O O . GLY A 1 232 ? -4.005 -2.723 -11.548 1.00 83.88 232 GLY A O 1
ATOM 1836 N N . ALA A 1 233 ? -1.948 -3.621 -11.624 1.00 89.56 233 ALA A N 1
ATOM 1837 C CA . ALA A 1 233 ? -1.709 -3.500 -10.179 1.00 89.56 233 ALA A CA 1
ATOM 1838 C C . ALA A 1 233 ? -0.422 -2.771 -9.776 1.00 89.56 233 ALA A C 1
ATOM 1840 O O . ALA A 1 233 ? -0.400 -2.099 -8.751 1.00 89.56 233 ALA A O 1
ATOM 1841 N N . HIS A 1 234 ? 0.679 -2.931 -10.519 1.00 95.06 234 HIS A N 1
ATOM 1842 C CA . HIS A 1 234 ? 1.977 -2.436 -10.044 1.00 95.06 234 HIS A CA 1
ATOM 1843 C C . HIS A 1 234 ? 2.944 -2.073 -11.169 1.00 95.06 234 HIS A C 1
ATOM 1845 O O . HIS A 1 234 ? 2.832 -2.527 -12.311 1.00 95.06 234 HIS A O 1
ATOM 1851 N N . SER A 1 235 ? 3.916 -1.215 -10.872 1.00 97.25 235 SER A N 1
ATOM 1852 C CA . SER A 1 235 ? 4.982 -0.828 -11.800 1.00 97.25 235 SER A CA 1
ATOM 1853 C C . SER A 1 235 ? 6.314 -0.632 -11.100 1.00 97.25 235 SER A C 1
ATOM 1855 O O . SER A 1 235 ? 6.380 -0.213 -9.949 1.00 97.25 235 SER A O 1
ATOM 1857 N N . GLY A 1 236 ? 7.399 -0.877 -11.826 1.00 97.69 236 GLY A N 1
ATOM 1858 C CA . GLY A 1 236 ? 8.740 -0.678 -11.300 1.00 97.69 236 GLY A CA 1
ATOM 1859 C C . GLY A 1 236 ? 9.791 -0.499 -12.380 1.00 97.69 236 GLY A C 1
ATOM 1860 O O . GLY A 1 236 ? 9.548 -0.724 -13.565 1.00 97.69 236 GLY A O 1
ATOM 1861 N N . ASN A 1 237 ? 10.984 -0.121 -11.942 1.00 98.50 237 ASN A N 1
ATOM 1862 C CA . ASN A 1 237 ? 12.165 -0.024 -12.785 1.00 98.50 237 ASN A CA 1
ATOM 1863 C C . ASN A 1 237 ? 13.003 -1.288 -12.619 1.00 98.50 237 ASN A C 1
ATOM 1865 O O . ASN A 1 237 ? 13.393 -1.620 -11.499 1.00 98.50 237 ASN A O 1
ATOM 1869 N N . VAL A 1 238 ? 13.323 -1.968 -13.716 1.00 98.69 238 VAL A N 1
ATOM 1870 C CA . VAL A 1 238 ? 14.288 -3.067 -13.710 1.00 98.69 238 VAL A CA 1
ATOM 1871 C C . VAL A 1 238 ? 15.677 -2.479 -13.470 1.00 98.69 238 VAL A C 1
ATOM 1873 O O . VAL A 1 238 ? 16.183 -1.703 -14.280 1.00 98.69 238 VAL A O 1
ATOM 1876 N N . THR A 1 239 ? 16.306 -2.833 -12.350 1.00 98.31 239 THR A N 1
ATOM 1877 C CA . THR A 1 239 ? 17.623 -2.291 -11.969 1.00 98.31 239 THR A CA 1
ATOM 1878 C C . THR A 1 239 ? 18.772 -3.248 -12.245 1.00 98.31 239 THR A C 1
ATOM 1880 O O . THR A 1 239 ? 19.902 -2.802 -12.416 1.00 98.31 239 THR A O 1
ATOM 1883 N N . SER A 1 240 ? 18.511 -4.555 -12.289 1.00 98.31 240 SER A N 1
ATOM 1884 C CA . SER A 1 240 ? 19.509 -5.551 -12.686 1.00 98.31 240 SER A CA 1
ATOM 1885 C C . SER A 1 240 ? 18.850 -6.822 -13.203 1.00 98.31 240 SER A C 1
ATOM 1887 O O . SER A 1 240 ? 17.787 -7.211 -12.718 1.00 98.31 240 SER A O 1
ATOM 1889 N N . VAL A 1 241 ? 19.523 -7.490 -14.140 1.00 98.19 241 VAL A N 1
ATOM 1890 C CA . VAL A 1 241 ? 19.120 -8.786 -14.694 1.00 98.19 241 VAL A CA 1
ATOM 1891 C C . VAL A 1 241 ? 20.341 -9.701 -14.717 1.00 98.19 241 VAL A C 1
ATOM 1893 O O . VAL A 1 241 ? 21.382 -9.328 -15.253 1.00 98.19 241 VAL A O 1
ATOM 1896 N N . SER A 1 242 ? 20.216 -10.885 -14.121 1.00 96.69 242 SER A N 1
ATOM 1897 C CA . SER A 1 242 ? 21.237 -11.936 -14.138 1.00 96.69 242 SER A CA 1
ATOM 1898 C C . SER A 1 242 ? 20.560 -13.292 -14.331 1.00 96.69 242 SER A C 1
ATOM 1900 O O . SER A 1 242 ? 20.007 -13.871 -13.393 1.00 96.69 242 SER A O 1
ATOM 1902 N N . GLY A 1 243 ? 20.536 -13.775 -15.576 1.00 92.12 243 GLY A N 1
ATOM 1903 C CA . GLY A 1 243 ? 19.728 -14.937 -15.952 1.00 92.12 243 GLY A CA 1
ATOM 1904 C C . GLY A 1 243 ? 18.244 -14.692 -15.660 1.00 92.12 243 GLY A C 1
ATOM 1905 O O . GLY A 1 243 ? 17.679 -13.699 -16.111 1.00 92.12 243 GLY A O 1
ATOM 1906 N N . SER A 1 244 ? 17.624 -15.575 -14.876 1.00 90.62 244 SER A N 1
ATOM 1907 C CA . SER A 1 244 ? 16.233 -15.436 -14.419 1.00 90.62 244 SER A CA 1
ATOM 1908 C C . SER A 1 244 ? 16.059 -14.513 -13.208 1.00 90.62 244 SER A C 1
ATOM 1910 O O . SER A 1 244 ? 14.928 -14.226 -12.820 1.00 90.62 244 SER A O 1
ATOM 1912 N N . ASN A 1 245 ? 17.152 -14.061 -12.585 1.00 95.69 245 ASN A N 1
ATOM 1913 C CA . ASN A 1 245 ? 17.090 -13.186 -11.420 1.00 95.69 245 ASN A CA 1
ATOM 1914 C C . ASN A 1 245 ? 16.945 -11.737 -11.879 1.00 95.69 245 ASN A C 1
ATOM 1916 O O . ASN A 1 245 ? 17.872 -11.156 -12.450 1.00 95.69 245 ASN A O 1
ATOM 1920 N N . ILE A 1 246 ? 15.775 -11.161 -11.619 1.00 98.19 246 ILE A N 1
ATOM 1921 C CA . ILE A 1 246 ? 15.451 -9.775 -11.946 1.00 98.19 246 ILE A CA 1
ATOM 1922 C C . ILE A 1 246 ? 15.240 -9.013 -10.641 1.00 98.19 246 ILE A C 1
ATOM 1924 O O . ILE A 1 246 ? 14.428 -9.415 -9.805 1.00 98.19 246 ILE A O 1
ATOM 1928 N N . THR A 1 247 ? 15.954 -7.900 -10.493 1.00 98.50 247 THR A N 1
ATOM 1929 C CA . THR A 1 247 ? 15.780 -6.965 -9.378 1.00 98.50 247 THR A CA 1
ATOM 1930 C C . THR A 1 247 ? 15.048 -5.734 -9.874 1.00 98.50 247 THR A C 1
ATOM 1932 O O . THR A 1 247 ? 15.384 -5.178 -10.927 1.00 98.50 247 THR A O 1
ATOM 1935 N N . VAL A 1 248 ? 14.071 -5.298 -9.091 1.00 98.50 248 VAL A N 1
ATOM 1936 C CA . VAL A 1 248 ? 13.215 -4.158 -9.390 1.00 98.50 248 VAL A CA 1
ATOM 1937 C C . VAL A 1 248 ? 13.342 -3.134 -8.269 1.00 98.50 248 VAL A C 1
ATOM 1939 O O . VAL A 1 248 ? 13.364 -3.492 -7.093 1.00 98.50 248 VAL A O 1
ATOM 1942 N N . THR A 1 249 ? 13.397 -1.854 -8.632 1.00 98.75 249 THR A N 1
ATOM 1943 C CA . THR A 1 249 ? 13.106 -0.759 -7.704 1.00 98.75 249 THR A CA 1
ATOM 1944 C C . THR A 1 249 ? 11.693 -0.257 -7.970 1.00 98.75 249 THR A C 1
ATOM 1946 O O . THR A 1 249 ? 11.390 0.178 -9.085 1.00 98.75 249 THR A O 1
ATOM 1949 N N . SER A 1 250 ? 10.828 -0.309 -6.961 1.00 98.00 250 SER A N 1
ATOM 1950 C CA . SER A 1 250 ? 9.436 0.121 -7.080 1.00 98.00 250 SER A CA 1
ATOM 1951 C C . SER A 1 250 ? 8.865 0.628 -5.757 1.00 98.00 250 SER A C 1
ATOM 1953 O O . SER A 1 250 ? 9.323 0.255 -4.678 1.00 98.00 250 SER A O 1
ATOM 1955 N N . LYS A 1 251 ? 7.893 1.537 -5.845 1.00 9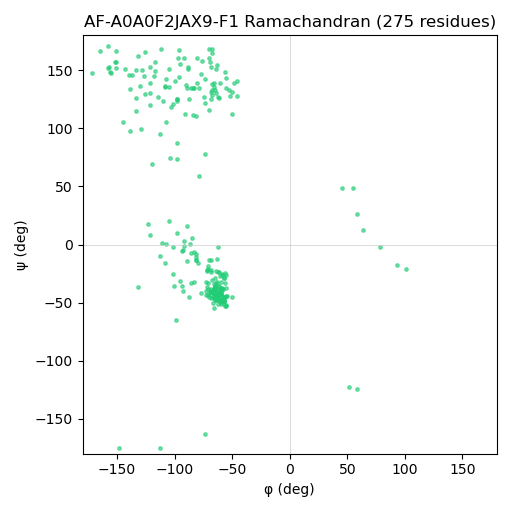7.31 251 LYS A N 1
ATOM 1956 C CA . LYS A 1 251 ? 7.113 2.033 -4.704 1.00 97.31 251 LYS A CA 1
ATOM 1957 C C . LYS A 1 251 ? 5.978 1.051 -4.448 1.00 97.31 251 LYS A C 1
ATOM 1959 O O . LYS A 1 251 ? 5.347 0.660 -5.414 1.00 97.31 251 LYS A O 1
ATOM 1964 N N . TRP A 1 252 ? 5.704 0.647 -3.216 1.00 96.25 252 TRP A N 1
ATOM 1965 C CA . TRP A 1 252 ? 4.605 -0.288 -2.938 1.00 96.25 252 TRP A CA 1
ATOM 1966 C C . TRP A 1 252 ? 3.362 0.481 -2.479 1.00 96.25 252 TRP A C 1
ATOM 1968 O O . TRP A 1 252 ? 3.208 0.746 -1.292 1.00 96.25 252 TRP A O 1
ATOM 1978 N N . GLY A 1 253 ? 2.527 0.936 -3.421 1.00 88.44 253 GLY A N 1
ATOM 1979 C CA . GLY A 1 253 ? 1.355 1.781 -3.137 1.00 88.44 253 GLY A CA 1
ATOM 1980 C C . GLY A 1 253 ? 1.708 2.991 -2.276 1.00 88.44 253 GLY A C 1
ATOM 1981 O O . GLY A 1 253 ? 2.596 3.770 -2.633 1.00 88.44 253 GLY A O 1
ATOM 1982 N N . ALA A 1 254 ? 1.058 3.124 -1.116 1.00 88.25 254 ALA A N 1
ATOM 1983 C CA . ALA A 1 254 ? 1.347 4.158 -0.117 1.00 88.25 254 ALA A CA 1
ATOM 1984 C C . ALA A 1 254 ? 2.540 3.830 0.810 1.00 88.25 254 ALA A C 1
ATOM 1986 O O . ALA A 1 254 ? 3.080 4.729 1.458 1.00 88.25 254 ALA A O 1
ATOM 1987 N N . ALA A 1 255 ? 3.020 2.584 0.826 1.00 94.00 255 ALA A N 1
ATOM 1988 C CA . ALA A 1 255 ? 4.158 2.129 1.627 1.00 94.00 255 ALA A CA 1
ATOM 1989 C C . ALA A 1 255 ? 5.517 2.618 1.084 1.00 94.00 255 ALA A C 1
ATOM 1991 O O . ALA A 1 255 ? 5.592 3.590 0.338 1.00 94.00 255 ALA A O 1
ATOM 1992 N N . GLY A 1 256 ? 6.633 2.018 1.493 1.00 96.56 256 GLY A N 1
ATOM 1993 C CA . GLY A 1 256 ? 7.971 2.475 1.099 1.00 96.56 256 GLY A CA 1
ATOM 1994 C C . GLY A 1 256 ? 8.323 2.296 -0.388 1.00 96.56 256 GLY A C 1
ATOM 1995 O O . GLY A 1 256 ? 7.648 1.608 -1.157 1.00 96.56 256 GLY A O 1
ATOM 1996 N N . LEU A 1 257 ? 9.425 2.932 -0.792 1.00 98.50 257 LEU A N 1
ATOM 1997 C CA . LEU A 1 257 ? 10.141 2.631 -2.036 1.00 98.50 257 LEU A CA 1
ATOM 1998 C C . LEU A 1 257 ? 11.151 1.524 -1.742 1.00 98.50 257 LEU A C 1
ATOM 2000 O O . LEU A 1 257 ? 11.995 1.711 -0.868 1.00 98.50 257 LEU A O 1
ATOM 2004 N N . TYR A 1 258 ? 11.115 0.423 -2.484 1.00 98.69 258 TYR A N 1
ATOM 2005 C CA . TYR A 1 258 ? 11.936 -0.756 -2.220 1.00 98.69 258 TYR A CA 1
ATOM 2006 C C . TYR A 1 258 ? 12.734 -1.179 -3.445 1.00 98.69 258 TYR A C 1
ATOM 2008 O O . TYR A 1 258 ? 12.259 -1.090 -4.577 1.00 98.69 258 TYR A O 1
ATOM 2016 N N . ARG A 1 259 ? 13.947 -1.682 -3.209 1.00 98.69 259 ARG A N 1
ATOM 2017 C CA . ARG A 1 259 ? 14.663 -2.555 -4.142 1.00 98.69 259 ARG A CA 1
ATOM 2018 C C . ARG A 1 259 ? 14.451 -3.994 -3.699 1.00 98.69 259 ARG A C 1
ATOM 2020 O O . ARG A 1 259 ? 14.790 -4.320 -2.567 1.00 98.69 259 ARG A O 1
ATOM 2027 N N . HIS A 1 260 ? 13.933 -4.835 -4.580 1.00 98.38 260 HIS A N 1
ATOM 2028 C CA . HIS A 1 260 ? 13.539 -6.197 -4.235 1.00 98.38 260 HIS A CA 1
ATOM 2029 C C . HIS A 1 260 ? 13.658 -7.145 -5.443 1.00 98.38 260 HIS A C 1
ATOM 2031 O O . HIS A 1 260 ? 13.635 -6.691 -6.596 1.00 98.38 260 HIS A O 1
ATOM 2037 N N . PRO A 1 261 ? 13.790 -8.464 -5.217 1.00 98.00 261 PRO A N 1
ATOM 2038 C CA . PRO A 1 261 ? 13.557 -9.466 -6.253 1.00 98.00 261 PRO A CA 1
ATOM 2039 C C . PRO A 1 261 ? 12.156 -9.324 -6.861 1.00 98.00 261 PRO A C 1
ATOM 2041 O O . PRO A 1 261 ? 11.189 -9.055 -6.154 1.00 98.00 261 PRO A O 1
ATOM 2044 N N . ILE A 1 262 ? 12.019 -9.554 -8.167 1.00 96.88 262 ILE A N 1
ATOM 2045 C CA . ILE A 1 262 ? 10.764 -9.321 -8.909 1.00 96.88 262 ILE A CA 1
ATOM 2046 C C . ILE A 1 262 ? 9.527 -10.048 -8.342 1.00 96.88 262 ILE A C 1
ATOM 2048 O O . ILE A 1 262 ? 8.408 -9.590 -8.532 1.00 96.88 262 ILE A O 1
ATOM 2052 N N . ASN A 1 263 ? 9.707 -11.175 -7.653 1.00 95.69 263 ASN A N 1
ATOM 2053 C CA . ASN A 1 263 ? 8.603 -11.927 -7.048 1.00 95.69 263 ASN A CA 1
ATOM 2054 C C . ASN A 1 263 ? 8.555 -11.814 -5.516 1.00 95.69 263 ASN A C 1
ATOM 2056 O O . ASN A 1 263 ? 7.670 -12.407 -4.919 1.00 95.69 263 ASN A O 1
ATOM 2060 N N . ASP A 1 264 ? 9.470 -11.073 -4.887 1.00 96.19 264 ASP A N 1
ATOM 2061 C CA . ASP A 1 264 ? 9.428 -10.800 -3.445 1.00 96.19 264 ASP A CA 1
ATOM 2062 C C . ASP A 1 264 ? 8.799 -9.421 -3.215 1.00 96.19 264 ASP A C 1
ATOM 2064 O O . ASP A 1 264 ? 9.491 -8.416 -3.038 1.00 96.19 264 ASP A O 1
ATOM 2068 N N . CYS A 1 265 ? 7.480 -9.355 -3.401 1.00 95.81 265 CYS A N 1
ATOM 2069 C CA . CYS A 1 265 ? 6.678 -8.142 -3.235 1.00 95.81 265 CYS A CA 1
ATOM 2070 C C . CYS A 1 265 ? 5.177 -8.473 -3.145 1.00 95.81 265 CYS A C 1
ATOM 2072 O O . CYS A 1 265 ? 4.786 -9.545 -3.612 1.00 95.81 265 CYS A O 1
ATOM 2074 N N . PRO A 1 266 ? 4.328 -7.520 -2.715 1.00 95.88 266 PRO A N 1
ATOM 2075 C CA . PRO A 1 266 ? 2.871 -7.703 -2.568 1.00 95.88 266 PRO A CA 1
ATOM 2076 C C . PRO A 1 266 ? 2.073 -8.019 -3.849 1.00 95.88 266 PRO A C 1
ATOM 2078 O O . PRO A 1 266 ? 0.853 -8.154 -3.811 1.00 95.88 266 PRO A O 1
ATOM 2081 N N . TYR A 1 267 ? 2.727 -8.062 -5.014 1.00 95.31 267 TYR A N 1
ATOM 2082 C CA . TYR A 1 267 ? 2.075 -8.167 -6.327 1.00 95.31 267 TYR A CA 1
ATOM 2083 C C . TYR A 1 267 ? 2.552 -9.387 -7.121 1.00 95.31 267 TYR A C 1
ATOM 2085 O O . TYR A 1 267 ? 2.413 -9.446 -8.348 1.00 95.31 267 TYR A O 1
ATOM 2093 N N . TYR A 1 268 ? 3.168 -10.366 -6.456 1.00 93.75 268 TYR A N 1
ATOM 2094 C CA . TYR A 1 268 ? 3.825 -11.486 -7.128 1.00 93.75 268 TYR A CA 1
ATOM 2095 C C . TYR A 1 268 ? 2.858 -12.381 -7.918 1.00 93.75 268 TYR A C 1
ATOM 2097 O O . TYR A 1 268 ? 3.297 -13.023 -8.874 1.00 93.75 268 TYR A O 1
ATOM 2105 N N . LEU A 1 269 ? 1.561 -12.395 -7.600 1.00 92.56 269 LEU A N 1
ATOM 2106 C CA . LEU A 1 269 ? 0.559 -13.157 -8.355 1.00 92.56 269 LEU A CA 1
ATOM 2107 C C . LEU A 1 269 ? 0.246 -12.581 -9.744 1.00 92.56 269 LEU A C 1
ATOM 2109 O O . LEU A 1 269 ? -0.242 -13.298 -10.620 1.00 92.56 269 LEU A O 1
ATOM 2113 N N . TYR A 1 270 ? 0.535 -11.302 -9.981 1.00 93.44 270 TYR A N 1
ATOM 2114 C CA . TYR A 1 270 ? 0.176 -10.649 -11.235 1.00 93.44 270 TYR A CA 1
ATOM 2115 C C . TYR A 1 270 ? 1.122 -11.038 -12.374 1.00 93.44 270 TYR A C 1
ATOM 2117 O O . TYR A 1 270 ? 2.332 -11.234 -12.203 1.00 93.44 270 TYR A O 1
ATOM 2125 N N . THR A 1 271 ? 0.567 -11.110 -13.585 1.00 94.94 271 THR A N 1
ATOM 2126 C CA . THR A 1 271 ? 1.356 -11.330 -14.803 1.00 94.94 271 THR A CA 1
ATOM 2127 C C . THR A 1 271 ? 2.232 -10.111 -15.082 1.00 94.94 271 THR A C 1
ATOM 2129 O O . THR A 1 271 ? 1.748 -8.980 -15.054 1.00 94.94 271 THR A O 1
ATOM 2132 N N . LYS A 1 272 ? 3.515 -10.341 -15.386 1.00 95.94 272 LYS A N 1
ATOM 2133 C CA . LYS A 1 272 ? 4.490 -9.279 -15.653 1.00 95.94 272 LYS A CA 1
ATOM 2134 C C . LYS A 1 272 ? 4.697 -9.071 -17.148 1.00 95.94 272 LYS A C 1
ATOM 2136 O O . LYS A 1 272 ? 4.785 -10.023 -17.922 1.00 95.94 272 LYS A O 1
ATOM 2141 N N . THR A 1 273 ? 4.828 -7.812 -17.541 1.00 97.06 273 THR A N 1
ATOM 2142 C CA . THR A 1 273 ? 5.274 -7.391 -18.873 1.00 97.06 273 THR A CA 1
ATOM 2143 C C . THR A 1 273 ? 6.413 -6.391 -18.738 1.00 97.06 273 THR A C 1
ATOM 2145 O O . THR A 1 273 ? 6.477 -5.668 -17.745 1.00 97.06 273 THR A O 1
ATOM 2148 N N . TYR A 1 274 ? 7.312 -6.357 -19.720 1.00 97.56 274 TYR A N 1
ATOM 2149 C CA . TYR A 1 274 ? 8.473 -5.472 -19.714 1.00 97.56 274 TYR A CA 1
ATOM 2150 C C . TYR A 1 274 ? 8.410 -4.501 -20.880 1.00 97.56 274 TYR A C 1
ATOM 2152 O O . TYR A 1 274 ? 7.946 -4.869 -21.961 1.00 97.56 274 TYR A O 1
ATOM 2160 N N . TRP A 1 275 ? 8.886 -3.282 -20.657 1.00 97.38 275 TRP A N 1
ATOM 2161 C CA . TRP A 1 275 ? 8.721 -2.172 -21.584 1.00 97.38 275 TRP A CA 1
ATOM 2162 C C . TRP A 1 275 ? 9.998 -1.350 -21.686 1.00 97.38 275 TRP A C 1
ATOM 2164 O O . TRP A 1 275 ? 10.594 -0.988 -20.670 1.00 97.38 275 TRP A O 1
ATOM 2174 N N . ARG A 1 276 ? 10.390 -1.037 -22.921 1.00 95.56 276 ARG A N 1
ATOM 2175 C CA . ARG A 1 276 ? 11.600 -0.283 -23.255 1.00 95.56 276 ARG A CA 1
ATOM 2176 C C . ARG A 1 276 ? 11.250 0.910 -24.132 1.00 95.56 276 ARG A C 1
ATOM 2178 O O . ARG A 1 276 ? 10.551 0.732 -25.126 1.00 95.56 276 ARG A O 1
ATOM 2185 N N . HIS A 1 277 ? 11.723 2.086 -23.747 1.00 89.25 277 HIS A N 1
ATOM 2186 C CA . HIS A 1 277 ? 11.641 3.293 -24.566 1.00 89.25 277 HIS A CA 1
ATOM 2187 C C . HIS A 1 277 ? 12.715 3.285 -25.662 1.00 89.25 277 HIS A C 1
ATOM 2189 O O . HIS A 1 277 ? 13.789 2.689 -25.423 1.00 89.25 277 HIS A O 1
#

Solvent-accessible surface area (backbone atoms only — not comparable to full-atom values): 14955 Å² total; per-residue (Å²): 131,57,69,63,61,47,49,50,54,42,73,67,35,84,66,52,68,42,29,52,37,30,93,42,56,62,58,8,53,53,56,46,28,76,79,34,61,63,46,48,57,50,79,68,43,90,60,40,48,65,46,47,51,55,54,48,50,57,50,50,57,59,52,61,75,50,52,74,90,68,62,50,50,66,58,54,48,52,50,53,54,53,50,45,48,50,64,26,66,76,38,37,72,68,48,54,71,70,55,44,53,54,53,27,54,54,33,38,62,46,13,69,70,60,53,38,75,53,58,77,79,66,91,65,85,91,62,81,82,48,66,64,36,77,74,46,78,51,69,49,60,32,56,98,38,90,64,64,39,68,26,31,29,30,31,55,61,38,73,50,46,27,49,32,51,41,54,49,50,45,67,68,39,70,82,38,44,77,78,42,71,31,31,38,26,34,24,12,33,20,30,51,74,74,41,84,50,93,84,43,53,43,25,37,87,68,53,65,52,36,53,72,49,23,65,33,43,81,48,90,77,73,47,58,78,22,36,38,37,26,68,95,77,48,26,18,32,28,67,40,61,56,90,90,49,41,31,27,40,32,33,36,18,38,36,33,26,30,39,21,48,70,66,64,54,91,58,49,88,43,60,75,48,30,35,39,109

Radius of gyration: 19.39 Å; Cα contacts (8 Å, |Δi|>4): 506; chains: 1; bounding box: 47×43×56 Å

Sequence (277 aa):
MDTATLLKTVLDYPFMIDILAYDNTTQGFEGLSLEFNGAAVLLQRPDLAEKLQTIYKNSMEKMAVKTKNNISDTDIMQKMFMESLLVYPKVYDMLSQDEKEAVAALSQQVSDKFQTSSLVMEKTSVIAAAPGDILEYGYVYPPLSTTGVLVCKRQDMTSTDKTATNNYFDATYPTATRLGTATYNYNCHSYAWYLSSTGNTWWMDEAAYYMTYGYYNKVTNPTAGDKVYYNGAHSGNVTSVSGSNITVTSKWGAAGLYRHPINDCPYYLYTKTYWRH

Secondary structure (DSSP, 8-state):
--HHHHHHHHHT-TTGGGGGGSSSHHHHHHHHHHH-HHHHHHTT-TTHHHHHHHHHHHHHHHHHTS-GGG--HHHHHHHHHHHHHHTSHHHHTTS-HHHHHHHHHHHHHHHHHHT-PPP-SS--TT-SPPTT-EEEEEEE--TT--SPEEEEEEPPPPHHHHHHHHHHHHHH-TTSEEEE---SS--HHIIIII--STT---B-S-THHHHHHS--EEESS--TT-EEEETTTEEEEEEEEETTEEEEEEE-TTS-EEEEETTSSTTTTSPEEEEE-